Protein 8TK9 (pdb70)

B-factor: mean 24.79, std 9.34, range [13.58, 59.58]

Structure (mmCIF, N/CA/C/O backbone):
data_8TK9
#
_entry.id   8TK9
#
_cell.length_a   74.528
_cell.length_b   74.528
_cell.length_c   107.058
_cell.angle_alpha   90.000
_cell.angle_beta   90.000
_cell.angle_gamma   90.000
#
_symmetry.space_group_name_H-M   'P 41 21 2'
#
loop_
_entity.id
_entity.type
_entity.pdbx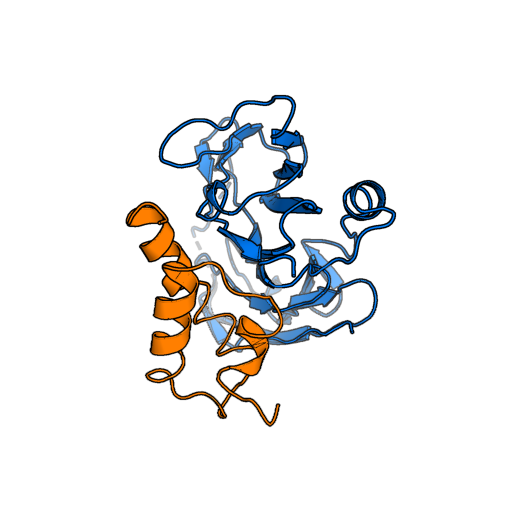_description
1 polymer 'Zwei Ig domain protein zig-4'
2 polymer 'Probable insulin-like peptide beta-type 5'
3 non-polymer GLYCEROL
4 non-polymer 'SULFATE ION'
5 water water
#
loop_
_atom_site.group_PDB
_atom_site.id
_atom_site.type_symbol
_atom_site.label_atom_id
_atom_site.label_alt_id
_atom_site.label_comp_id
_atom_site.label_asym_id
_atom_site.label_entity_id
_atom_site.label_seq_id
_atom_site.pdbx_PDB_ins_code
_atom_site.Cartn_x
_atom_site.Cartn_y
_atom_site.Cartn_z
_atom_site.occupancy
_atom_site.B_iso_or_equiv
_atom_site.auth_seq_id
_atom_site.auth_comp_id
_atom_site.auth_asym_id
_atom_site.auth_atom_id
_atom_site.pdbx_PDB_model_num
ATOM 1 N N . PRO A 1 3 ? 7.56689 10.82246 -5.58968 1.000 47.22031 43 PRO A N 1
ATOM 2 C CA . PRO A 1 3 ? 8.88195 10.71415 -6.25303 1.000 43.31979 43 PRO A CA 1
ATOM 3 C C . PRO A 1 3 ? 9.17450 11.91069 -7.13989 1.000 38.09067 43 PRO A C 1
ATOM 4 O O . PRO A 1 3 ? 8.26603 12.35301 -7.85062 1.000 40.15746 43 PRO A O 1
ATOM 8 N N . ALA A 1 4 ? 10.40530 12.41157 -7.14224 1.000 33.50654 44 ALA A N 1
ATOM 9 C CA . ALA A 1 4 ? 10.68983 13.56307 -7.98588 1.000 29.88920 44 ALA A CA 1
ATOM 10 C C . ALA A 1 4 ? 10.62141 13.19405 -9.47577 1.000 27.46525 44 ALA A C 1
ATOM 11 O O . ALA A 1 4 ? 10.95802 12.07207 -9.88758 1.000 30.43958 44 ALA A O 1
ATOM 13 N N . LYS A 1 5 ? 10.16570 14.15367 -10.28258 1.000 23.83756 45 LYS A N 1
ATOM 14 C CA . LYS A 1 5 ? 10.00501 14.02069 -11.72501 1.000 22.51888 45 LYS A CA 1
ATOM 15 C C . LYS A 1 5 ? 10.20831 15.36697 -12.41196 1.000 19.12918 45 LYS A C 1
ATOM 16 O O . LYS A 1 5 ? 9.88629 16.41747 -11.84928 1.000 19.34292 45 LYS A O 1
ATOM 18 N N . ILE A 1 6 ? 10.65706 15.33290 -13.66724 1.000 18.18915 46 ILE A N 1
ATOM 19 C CA . ILE A 1 6 ? 10.81903 16.58060 -14.40980 1.000 18.17602 46 ILE A CA 1
ATOM 20 C C . ILE A 1 6 ? 10.64629 16.26245 -15.89367 1.000 19.07396 46 ILE A C 1
ATOM 21 O O . ILE A 1 6 ? 11.06784 15.18597 -16.35916 1.000 21.86685 46 ILE A O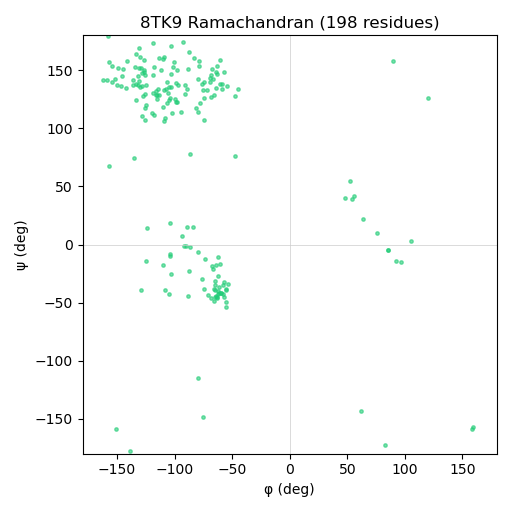 1
ATOM 26 N N . LYS A 1 7 ? 10.00712 17.17882 -16.63471 1.000 17.70935 47 LYS A N 1
ATOM 27 C CA . LYS A 1 7 ? 9.66021 16.92217 -18.03858 1.000 19.22242 47 LYS A CA 1
ATOM 28 C C . LYS A 1 7 ? 9.53550 18.24196 -18.80817 1.000 17.56267 47 LYS A C 1
ATOM 29 O O . LYS A 1 7 ? 8.99812 19.21516 -18.28649 1.000 18.91698 47 LYS A O 1
ATOM 35 N N . ILE A 1 8 ? 10.02741 18.28876 -20.05232 1.000 17.79469 48 ILE A N 1
ATOM 36 C CA . ILE A 1 8 ? 9.78631 19.45691 -20.89748 1.000 17.24171 48 ILE A CA 1
ATOM 37 C C . ILE A 1 8 ? 8.32721 19.45199 -21.33013 1.000 18.71723 48 ILE A C 1
ATOM 38 O O . ILE A 1 8 ? 7.81813 18.44014 -21.81668 1.000 21.97033 48 ILE A O 1
ATOM 43 N N . VAL A 1 9 ? 7.67116 20.60271 -21.21170 1.000 16.89863 49 VAL A N 1
ATOM 44 C CA . VAL A 1 9 ? 6.30537 20.80497 -21.69250 1.000 18.62460 49 VAL A CA 1
ATOM 45 C C . VAL A 1 9 ? 6.29131 21.62223 -22.97758 1.000 20.17354 49 VAL A C 1
ATOM 46 O O . VAL A 1 9 ? 5.49548 21.35660 -23.88621 1.000 23.45292 49 VAL A O 1
ATOM 50 N N . ALA A 1 10 ? 7.09493 22.67953 -23.04542 1.000 18.29792 50 ALA A N 1
ATOM 51 C CA . ALA A 1 10 ? 7.19608 23.49287 -24.25671 1.000 17.54542 50 ALA A CA 1
ATOM 52 C C . ALA A 1 10 ? 8.67112 23.61113 -24.58905 1.000 17.22078 50 ALA A C 1
ATOM 53 O O . ALA A 1 10 ? 9.41849 24.24944 -23.81975 1.000 18.25672 50 ALA A O 1
ATOM 55 N N . PRO A 1 11 ? 9.12704 22.99409 -25.66699 1.000 18.02146 51 PRO A N 1
ATOM 56 C CA . PRO A 1 11 ? 10.55338 22.97172 -25.98497 1.000 17.71996 51 PRO A CA 1
ATOM 57 C C . PRO A 1 11 ? 10.96666 24.18900 -26.80206 1.000 18.16751 51 PRO A C 1
ATOM 58 O O . PRO A 1 11 ? 10.15618 24.87979 -27.42279 1.000 19.65113 51 PRO A O 1
ATOM 62 N N . LEU A 1 12 ? 12.28131 24.39397 -26.87225 1.000 17.81208 52 LEU A N 1
ATOM 63 C CA . LEU A 1 12 ? 12.83070 25.34081 -27.84699 1.000 17.68680 52 LEU A CA 1
ATOM 64 C C . LEU A 1 12 ? 12.86792 24.68711 -29.23352 1.000 17.40110 52 LEU A C 1
ATOM 65 O O . LEU A 1 12 ? 12.95034 23.46274 -29.37286 1.000 19.67408 52 LEU A O 1
ATOM 70 N N . GLU A 1 13 ? 12.81778 25.52714 -30.27979 1.000 18.00258 53 GLU A N 1
ATOM 71 C CA . GLU A 1 13 ? 12.95276 25.07469 -31.65997 1.000 17.91112 53 GLU A CA 1
ATOM 72 C C . GLU A 1 13 ? 13.97216 25.94773 -32.37931 1.000 17.49718 53 GLU A C 1
ATOM 73 O O . GLU A 1 13 ? 14.01039 27.16916 -32.18341 1.000 19.08306 53 GLU A O 1
ATOM 79 N N . SER A 1 14 ? 14.79925 25.32774 -33.21667 1.000 18.99926 54 SER A N 1
ATOM 80 C CA . SER A 1 14 ? 15.83757 26.06320 -33.91598 1.000 18.87564 54 SER A CA 1
ATOM 81 C C . SER A 1 14 ? 15.23694 27.03804 -34.93754 1.000 19.26051 54 SER A C 1
ATOM 82 O O . SER A 1 14 ? 14.15445 26.81184 -35.51338 1.000 22.34764 54 SER A O 1
ATOM 85 N N . ALA A 1 15 ? 15.95853 28.12413 -35.18888 1.000 19.11940 55 ALA A N 1
ATOM 86 C CA . ALA A 1 15 ? 15.39764 29.18017 -36.02585 1.000 19.22150 55 ALA A CA 1
ATOM 87 C C . ALA A 1 15 ? 16.49415 30.06306 -36.61987 1.000 20.36079 55 ALA A C 1
ATOM 88 O O . ALA A 1 15 ? 17.49691 30.39446 -35.96026 1.000 20.90287 55 ALA A O 1
ATOM 90 N N . LEU A 1 16 ? 16.26624 30.44403 -37.88479 1.000 20.10745 56 LEU A N 1
ATOM 91 C CA . LEU A 1 16 ? 17.00068 31.49579 -38.57883 1.000 20.66874 56 LEU A CA 1
ATOM 92 C C . LEU A 1 16 ? 16.19643 32.78149 -38.40743 1.000 20.58746 56 LEU A C 1
ATOM 93 O O . LEU A 1 16 ? 15.04478 32.87008 -38.86869 1.000 21.16572 56 LEU A O 1
ATOM 98 N N . ILE A 1 17 ? 16.76113 33.75353 -37.68819 1.000 21.04303 57 ILE A N 1
ATOM 99 C CA . ILE A 1 17 ? 16.01488 34.94321 -37.27203 1.000 20.80783 57 ILE A CA 1
ATOM 100 C C . ILE A 1 17 ? 16.62119 36.21115 -37.85930 1.000 22.07906 57 ILE A C 1
ATOM 101 O O . ILE A 1 17 ? 17.82626 36.24489 -38.13741 1.000 23.25452 57 ILE A O 1
ATOM 106 N N . PRO A 1 18 ? 15.83269 37.27163 -38.05930 1.000 23.58922 58 PRO A N 1
ATOM 107 C 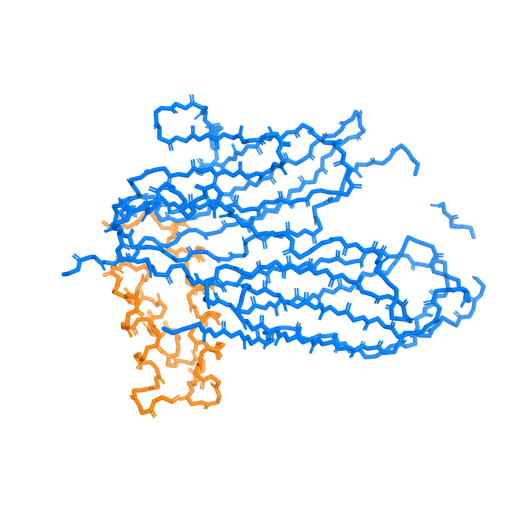CA . PRO A 1 18 ? 16.38175 38.50105 -38.63137 1.000 24.17161 58 PRO A CA 1
ATOM 108 C C . PRO A 1 18 ? 17.18626 39.28549 -37.60576 1.000 24.58778 58 PRO A C 1
ATOM 109 O O . PRO A 1 18 ? 16.77351 39.46518 -36.46364 1.000 26.49898 58 PRO A O 1
ATOM 113 N N . GLY A 1 19 ? 18.32975 39.81385 -38.03512 1.000 25.69203 59 GLY A N 1
ATOM 114 C CA . GLY A 1 19 ? 19.06795 40.69702 -37.15618 1.000 26.37088 59 GLY A CA 1
ATOM 115 C C . GLY A 1 19 ? 18.27946 41.95834 -36.85344 1.000 28.21014 59 GLY A C 1
ATOM 116 O O . GLY A 1 19 ? 17.49453 42.44258 -37.67552 1.000 29.93979 59 GLY A O 1
ATOM 117 N N . GLY A 1 20 ? 18.48706 42.49604 -35.64983 1.000 28.70066 60 GLY A N 1
ATOM 118 C CA . GLY A 1 20 ? 17.94866 43.79431 -35.28468 1.000 30.04004 60 GLY A CA 1
ATOM 119 C C . GLY A 1 20 ? 16.47092 43.84090 -34.97631 1.000 32.97986 60 GLY A C 1
ATOM 120 O O . GLY A 1 20 ? 15.91068 44.95067 -34.87649 1.000 37.45565 60 GLY A O 1
ATOM 121 N N . GLU A 1 21 ? 15.80758 42.69531 -34.85973 1.000 30.98861 61 GLU A N 1
ATOM 122 C CA . GLU A 1 21 ? 14.40140 42.63592 -34.47349 1.000 31.62410 61 GLU A CA 1
ATOM 123 C C . GLU A 1 21 ? 14.32673 41.85832 -33.17192 1.000 28.35537 61 GLU A C 1
ATOM 124 O O . GLU A 1 21 ? 14.90051 40.77036 -33.06878 1.000 26.56103 61 GLU A O 1
ATOM 130 N N . THR A 1 22 ? 13.62838 42.40499 -32.17975 1.000 28.62791 62 THR A N 1
ATOM 131 C CA . THR A 1 22 ? 13.55007 41.73177 -30.88244 1.000 28.33659 62 THR A CA 1
ATOM 132 C C . THR A 1 22 ? 13.04280 40.30082 -31.04890 1.000 25.58374 62 THR A C 1
ATOM 133 O O . THR A 1 22 ? 12.11171 40.02724 -31.81524 1.000 28.54418 62 THR A O 1
ATOM 137 N N . TYR A 1 23 ? 13.68911 39.37719 -30.33887 1.000 25.01142 63 TYR A N 1
ATOM 138 C CA . TYR A 1 23 ? 13.36692 37.96007 -30.41490 1.000 21.89371 63 TYR A CA 1
ATOM 139 C C . TYR A 1 23 ? 13.18985 37.42078 -29.00865 1.000 22.31529 63 TYR A C 1
ATOM 140 O O . TYR A 1 23 ? 13.84755 37.87629 -28.08369 1.000 26.80190 63 TYR A O 1
ATOM 149 N N A GLN A 1 24 ? 12.28263 36.44845 -28.84601 0.550 20.56512 64 GLN A N 1
ATOM 150 N N B GLN A 1 24 ? 12.29665 36.45858 -28.85217 0.450 21.19954 64 GLN A N 1
ATOM 151 C CA A GLN A 1 24 ? 12.01058 35.86015 -27.53334 0.550 21.38429 64 GLN A CA 1
ATOM 152 C CA B GLN A 1 24 ? 12.19473 35.82523 -27.55480 0.450 22.04322 64 GLN A CA 1
ATOM 153 C C A GLN A 1 24 ? 11.91959 34.34370 -27.65072 0.550 20.92732 64 GLN A C 1
ATOM 154 C C B GLN A 1 24 ? 12.04603 34.32844 -27.71574 0.450 21.90665 64 GLN A C 1
ATOM 155 O O A GLN A 1 24 ? 11.23811 33.83062 -28.55217 0.550 23.01905 64 GLN A O 1
ATOM 156 O O B GLN A 1 24 ? 11.45678 33.82878 -28.68480 0.450 24.24144 64 GLN A O 1
ATOM 167 N N . LEU A 1 25 ? 12.60106 33.62947 -26.73759 1.000 20.76299 65 LEU A N 1
ATOM 168 C CA . LEU A 1 25 ? 12.47978 32.18910 -26.58358 1.000 20.16336 65 LEU A CA 1
ATOM 169 C C . LEU A 1 25 ? 11.63422 31.91624 -25.34702 1.000 19.84695 65 LEU A C 1
ATOM 170 O O . LEU A 1 25 ? 11.66645 32.68416 -24.37575 1.000 22.43304 65 LEU A O 1
ATOM 175 N N . ARG A 1 26 ? 10.88497 30.82122 -25.36145 1.000 18.17686 66 ARG A N 1
ATOM 176 C CA . ARG A 1 26 ? 10.09042 30.42279 -24.20168 1.000 17.28006 66 ARG A CA 1
ATOM 177 C C . ARG A 1 26 ? 10.25031 28.92811 -23.98434 1.000 18.00468 66 ARG A C 1
ATOM 178 O O . ARG A 1 26 ? 10.19572 28.13907 -24.93857 1.000 19.53911 66 ARG A O 1
ATOM 186 N N . CYS A 1 27 ? 10.41736 28.52512 -22.73495 1.000 16.46556 67 CYS A N 1
ATOM 187 C CA . CYS A 1 27 ? 10.31881 27.10597 -22.42418 1.000 16.56895 67 CYS A CA 1
ATOM 188 C C . CYS A 1 27 ? 9.45536 26.92494 -21.18261 1.000 15.30736 67 CYS A C 1
ATOM 189 O O . CYS A 1 27 ? 9.39171 27.81288 -20.32110 1.000 17.11401 67 CYS A O 1
ATOM 192 N N . ASP A 1 28 ? 8.81894 25.75670 -21.10235 1.000 15.66233 68 ASP A N 1
ATOM 193 C CA . ASP A 1 28 ? 7.97886 25.40886 -19.96821 1.000 15.17919 68 ASP A CA 1
ATOM 194 C C . ASP A 1 28 ? 8.33315 24.00275 -19.53165 1.000 15.19559 68 ASP A C 1
ATOM 195 O O . ASP A 1 28 ? 8.56354 23.14091 -20.37297 1.000 15.86261 68 ASP A O 1
ATOM 200 N N . ILE A 1 29 ? 8.40703 23.80040 -18.22233 1.000 14.60616 69 ILE A N 1
ATOM 201 C CA . ILE A 1 29 ? 8.86969 22.54827 -17.65584 1.000 14.95784 69 ILE A CA 1
ATOM 202 C C . ILE A 1 29 ? 7.92234 22.15186 -16.52880 1.000 14.30159 69 ILE A C 1
ATOM 203 O O . ILE A 1 29 ? 7.57535 22.97701 -15.67332 1.000 15.66103 69 ILE A O 1
ATOM 208 N N A MET A 1 30 ? 7.51744 20.88117 -16.51671 0.399 15.12493 70 MET A N 1
ATOM 209 N N B MET A 1 30 ? 7.50440 20.88473 -16.52004 0.601 14.71593 70 MET A N 1
ATOM 210 C CA A MET A 1 30 ? 6.74027 20.30733 -15.42024 0.399 15.16533 70 MET A CA 1
ATOM 211 C CA B MET A 1 30 ? 6.73562 20.33451 -15.40074 0.601 14.62111 70 MET A CA 1
ATOM 212 C C A MET A 1 30 ? 7.69389 19.64151 -14.42940 0.399 14.67401 70 MET A C 1
ATOM 213 C C B MET A 1 30 ? 7.68366 19.63972 -14.42616 0.601 14.07273 70 MET A C 1
ATOM 214 O O A MET A 1 30 ? 8.63139 18.94462 -14.83685 0.399 15.52518 70 MET A O 1
ATOM 215 O O B MET A 1 30 ? 8.61243 18.93445 -14.84465 0.601 15.70992 70 MET A O 1
ATOM 224 N N . SER A 1 31 ? 7.46726 19.86679 -13.12990 1.000 14.68559 71 SER A N 1
ATOM 225 C CA . SER A 1 31 ? 8.35960 19.24991 -12.15192 1.000 15.82085 71 SER A CA 1
ATOM 226 C C . SER A 1 31 ? 7.68390 19.05875 -10.81050 1.000 16.28935 71 SER A C 1
ATOM 227 O O . SER A 1 31 ? 6.82391 19.85119 -10.39847 1.000 17.55080 71 SER A O 1
ATOM 230 N N A THR A 1 32 ? 8.12589 18.01644 -10.11042 0.696 16.16669 72 THR A N 1
ATOM 231 N N B THR A 1 32 ? 8.13029 17.99817 -10.11641 0.304 16.35642 72 THR A N 1
ATOM 232 C CA A THR A 1 32 ? 7.84958 17.88737 -8.69018 0.696 17.43359 72 THR A CA 1
ATOM 233 C CA B THR A 1 32 ? 7.89123 17.72667 -8.69838 0.304 17.01995 72 THR A CA 1
ATOM 234 C C A THR A 1 32 ? 9.16653 17.42229 -8.06097 0.696 17.63044 72 THR A C 1
ATOM 235 C C B THR A 1 32 ? 9.24500 17.40495 -8.07405 0.304 16.92633 72 THR A C 1
ATOM 236 O O A THR A 1 32 ? 9.79095 16.47756 -8.57404 0.696 19.62028 72 THR A O 1
ATOM 237 O O B THR A 1 32 ? 9.95933 16.52362 -8.58251 0.304 16.76108 72 THR A O 1
ATOM 244 N N . PRO A 1 33 ? 9.66801 18.09766 -7.00928 1.000 16.84903 73 PRO A N 1
ATOM 245 C CA . PRO A 1 33 ? 9.15734 19.34643 -6.43158 1.000 16.35265 73 PRO A CA 1
ATOM 246 C C . PRO A 1 33 ? 9.41151 20.51236 -7.38358 1.000 16.82579 73 PRO A C 1
ATOM 247 O O . PRO A 1 33 ? 9.81409 20.30115 -8.55346 1.000 17.60170 73 PRO A O 1
ATOM 251 N N . ALA A 1 34 ? 9.18179 21.73707 -6.93851 1.000 16.69000 74 ALA A N 1
ATOM 252 C CA . ALA A 1 34 ? 9.22232 22.87441 -7.85184 1.000 17.03652 74 ALA A CA 1
ATOM 253 C C . ALA A 1 34 ? 10.58984 22.98304 -8.52364 1.000 17.62968 74 ALA A C 1
ATOM 254 O O . ALA A 1 34 ? 11.64229 22.83625 -7.87883 1.000 19.98140 74 ALA A O 1
ATOM 256 N N . ALA A 1 35 ? 10.59027 23.27494 -9.82274 1.000 16.86805 75 ALA A N 1
ATOM 257 C CA . ALA A 1 35 ? 11.83825 23.46110 -10.54049 1.000 16.39450 75 ALA A CA 1
ATOM 258 C C . ALA A 1 35 ? 12.14700 24.93197 -10.73278 1.000 15.17672 75 ALA A C 1
ATOM 259 O O . ALA A 1 35 ? 11.25592 25.79459 -10.74626 1.000 16.76741 75 ALA A O 1
ATOM 261 N N . THR A 1 36 ? 13.43207 25.20553 -10.92514 1.000 15.87308 76 THR A N 1
ATOM 262 C CA . THR A 1 36 ? 13.90061 26.48173 -11.41979 1.000 16.89786 76 THR A CA 1
ATOM 263 C C . THR A 1 36 ? 14.44126 26.27828 -12.83844 1.000 15.81234 76 THR A C 1
ATOM 264 O O . THR A 1 36 ? 14.80079 25.16619 -13.21973 1.000 17.90430 76 THR A O 1
ATOM 268 N N . ILE A 1 37 ? 14.52968 27.35574 -13.60385 1.000 17.15767 77 ILE A N 1
ATOM 269 C CA . ILE A 1 37 ? 15.06447 27.31416 -14.96625 1.000 17.00258 77 ILE A CA 1
ATOM 270 C C . ILE A 1 37 ? 16.19812 28.31502 -15.09629 1.000 18.12073 77 ILE A C 1
ATOM 271 O O . ILE A 1 37 ? 16.05856 29.47060 -14.67815 1.000 21.43102 77 ILE A O 1
ATOM 276 N N . HIS A 1 38 ? 17.28352 27.90751 -15.76096 1.000 16.71813 78 HIS A N 1
ATOM 277 C CA . HIS A 1 38 ? 18.31769 28.84433 -16.17051 1.000 16.35042 78 HIS A CA 1
ATOM 278 C C . HIS A 1 38 ? 18.60885 28.62239 -17.63984 1.000 15.96497 78 HIS A C 1
ATOM 279 O O . HIS A 1 38 ? 18.23483 27.59921 -18.20988 1.000 17.38614 78 HIS A O 1
ATOM 286 N N . TRP A 1 39 ? 19.21874 29.60729 -18.24995 1.000 16.92913 79 TRP A N 1
ATOM 287 C CA . TRP A 1 39 ? 19.51198 29.55299 -19.67525 1.000 16.41684 79 TRP A CA 1
ATOM 288 C C . TRP A 1 39 ? 21.01809 29.62769 -19.91575 1.000 16.98623 79 TRP A C 1
ATOM 289 O O . TRP A 1 39 ? 21.75302 30.33516 -19.20267 1.000 18.46089 79 TRP A O 1
ATOM 300 N N . LYS A 1 40 ? 21.47627 28.91509 -20.95710 1.000 17.19995 80 LYS A N 1
ATOM 301 C CA . LYS A 1 40 ? 22.87160 28.95593 -21.37144 1.000 17.62309 80 LYS A CA 1
ATOM 302 C C . LYS A 1 40 ? 22.95007 29.30575 -22.85193 1.000 18.52536 80 LYS A C 1
ATOM 303 O O . LYS A 1 40 ? 22.06154 28.97464 -23.65312 1.000 20.45751 80 LYS A O 1
ATOM 309 N N . PHE A 1 41 ? 24.02333 29.99937 -23.20556 1.000 19.39321 81 PHE A N 1
ATOM 310 C CA . PHE A 1 41 ? 24.32103 30.33858 -24.58953 1.000 19.91630 81 PHE A CA 1
ATOM 311 C C . PHE A 1 41 ? 25.71624 29.81005 -24.88136 1.000 20.29864 81 PHE A C 1
ATOM 312 O O . PHE A 1 41 ? 26.67053 30.19417 -24.20198 1.000 20.94985 81 PHE A O 1
ATOM 320 N N . ASN A 1 42 ? 25.83049 28.91619 -25.86320 1.000 20.47933 82 ASN A N 1
ATOM 321 C CA . ASN A 1 42 ? 27.09266 28.22628 -26.13619 1.000 21.27220 82 ASN A CA 1
ATOM 322 C C . ASN A 1 42 ? 27.70205 27.68034 -24.86052 1.000 22.57446 82 ASN A C 1
ATOM 323 O O . ASN A 1 42 ? 28.91377 27.76187 -24.63470 1.000 24.70156 82 ASN A O 1
ATOM 328 N N . GLY A 1 43 ? 26.82776 27.15741 -24.00169 1.000 21.64795 83 GLY A N 1
ATOM 329 C CA . GLY A 1 43 ? 27.21643 26.45803 -22.79312 1.000 21.26566 83 GLY A CA 1
ATOM 330 C C . GLY A 1 43 ? 27.46214 27.35259 -21.60336 1.000 22.44294 83 GLY A C 1
ATOM 331 O O . GLY A 1 43 ? 27.70788 26.81415 -20.51538 1.000 23.30496 83 GLY A O 1
ATOM 332 N N . LYS A 1 44 ? 27.41034 28.69983 -21.77052 1.000 21.86025 84 LYS A N 1
ATOM 333 C CA . LYS A 1 44 ? 27.68038 29.65607 -20.69266 1.000 21.91287 84 LYS A CA 1
ATOM 334 C C . LYS A 1 44 ? 26.37329 30.17376 -20.08913 1.000 21.21615 84 LYS A C 1
ATOM 335 O O . LYS A 1 44 ? 25.43016 30.49796 -20.81840 1.000 20.83320 84 LYS A O 1
ATOM 341 N N . LEU A 1 45 ? 26.33381 30.30691 -18.75218 1.000 21.23762 85 LEU A N 1
ATOM 342 C CA . LEU A 1 45 ? 25.12273 30.77794 -18.07454 1.000 21.75416 85 LEU A CA 1
ATOM 343 C C . LEU A 1 45 ? 24.82282 32.23443 -18.46426 1.000 20.31946 85 LEU A C 1
ATOM 344 O O . LEU A 1 45 ? 25.70130 33.11208 -18.37262 1.000 24.47191 85 LEU A O 1
ATOM 349 N N . ILE A 1 46 ? 23.58550 32.50680 -18.89786 1.000 19.59632 86 ILE A N 1
ATOM 350 C CA . ILE A 1 46 ? 23.19190 33.86529 -19.26870 1.000 21.13134 86 ILE A CA 1
ATOM 351 C C . ILE A 1 46 ? 21.95753 34.40217 -18.54958 1.000 21.70603 86 ILE A C 1
ATOM 352 O O . ILE A 1 46 ? 21.70079 35.61462 -18.60347 1.000 23.40991 86 ILE A O 1
ATOM 357 N N . GLN A 1 47 ? 21.18447 33.54056 -17.88327 1.000 20.25905 87 GLN A N 1
ATOM 358 C CA . GLN A 1 47 ? 20.04024 34.01120 -17.11221 1.000 19.57690 87 GLN A CA 1
ATOM 359 C C . GLN A 1 47 ? 19.62420 32.92125 -16.12134 1.000 20.02044 87 GLN A C 1
ATOM 360 O O . GLN A 1 47 ? 19.63691 31.73695 -16.45877 1.000 19.20340 87 GLN A O 1
ATOM 366 N N . GLY A 1 48 ? 19.23472 33.32223 -14.90864 1.000 22.77997 88 GLY A N 1
ATOM 367 C CA . GLY A 1 48 ? 18.74167 32.38861 -13.92117 1.000 21.56093 88 GLY A CA 1
ATOM 368 C C . GLY A 1 48 ? 19.83985 31.68213 -13.14168 1.000 23.61911 88 GLY A C 1
ATOM 369 O O . GLY A 1 48 ? 21.02991 31.99672 -13.24438 1.000 25.70767 88 GLY A O 1
ATOM 370 N N . SER A 1 49 ? 19.42269 30.70727 -12.34045 1.000 22.46433 89 SER A N 1
ATOM 371 C CA . SER A 1 49 ? 20.36852 29.97941 -11.48667 1.000 24.78768 89 SER A CA 1
ATOM 372 C C . SER A 1 49 ? 19.75982 28.62783 -11.13095 1.000 21.97922 89 SER A C 1
ATOM 373 O O . SER A 1 49 ? 18.63592 28.31019 -11.53440 1.000 25.54558 89 SER A O 1
ATOM 376 N N . ASN A 1 50 ? 20.49657 27.82994 -10.36518 1.000 21.07913 90 ASN A N 1
ATOM 377 C CA . ASN A 1 50 ? 20.03269 26.55320 -9.82156 1.000 19.65427 90 ASN A CA 1
ATOM 378 C C . ASN A 1 50 ? 19.45782 26.68632 -8.41391 1.000 19.84716 90 ASN A C 1
ATOM 379 O O . ASN A 1 50 ? 19.17186 25.66748 -7.77484 1.000 20.97389 90 ASN A O 1
ATOM 384 N N . GLU A 1 51 ? 19.29560 27.89883 -7.89647 1.000 20.49890 91 GLU A N 1
ATOM 385 C CA . GLU A 1 51 ? 18.80202 28.04693 -6.52758 1.000 22.58117 91 GLU A CA 1
ATOM 386 C C . GLU A 1 51 ? 17.33259 27.63234 -6.42707 1.000 19.73854 91 GLU A C 1
ATOM 387 O O . GLU A 1 51 ? 16.55072 27.85277 -7.35213 1.000 22.43731 91 GLU A O 1
ATOM 390 N N . LEU A 1 52 ? 16.97249 27.00803 -5.30359 1.000 19.25808 92 LEU A N 1
ATOM 391 C CA . LEU A 1 52 ? 15.65016 26.47645 -5.07631 1.000 18.12243 92 LEU A CA 1
ATOM 392 C C . LEU A 1 52 ? 15.00671 27.16251 -3.87630 1.000 17.65173 92 LEU A C 1
ATOM 393 O O . LEU A 1 52 ? 15.65009 27.89960 -3.11216 1.000 19.60164 92 LEU A O 1
ATOM 398 N N . ASN A 1 53 ? 13.73695 26.85776 -3.64379 1.000 18.51017 93 ASN A N 1
ATOM 399 C CA . ASN A 1 53 ? 12.95440 27.53073 -2.58951 1.000 17.56867 93 ASN A CA 1
ATOM 400 C C . ASN A 1 53 ? 13.17208 26.81448 -1.26083 1.000 17.35111 93 ASN A C 1
ATOM 401 O O . ASN A 1 53 ? 12.31395 26.07593 -0.75648 1.000 19.22896 93 ASN A O 1
ATOM 406 N N . VAL A 1 54 ? 14.33611 27.10011 -0.64988 1.000 18.71797 94 VAL A N 1
ATOM 407 C CA . VAL A 1 54 ? 14.68199 26.41570 0.60263 1.000 21.40576 94 VAL A CA 1
ATOM 408 C C . VAL A 1 54 ? 13.76385 26.86311 1.72376 1.000 17.62758 94 VAL A C 1
ATOM 409 O O . VAL A 1 54 ? 13.47733 26.08450 2.64289 1.000 18.67227 94 VAL A O 1
ATOM 413 N N A GLU A 1 55 ? 13.31359 28.11898 1.66891 0.582 18.08331 95 GLU A N 1
ATOM 414 N N B GLU A 1 55 ? 13.33030 28.13487 1.71122 0.418 18.23169 95 GLU A N 1
ATOM 415 C CA A GLU A 1 55 ? 12.48858 28.67375 2.73519 0.582 19.37517 95 GLU A CA 1
ATOM 416 C CA B GLU A 1 55 ? 12.46832 28.63348 2.78605 0.418 19.06192 95 GLU A CA 1
ATOM 417 C C A GLU A 1 55 ? 11.15439 27.93409 2.84335 0.582 19.08955 95 GLU A C 1
ATOM 418 C C B GLU A 1 55 ? 11.17447 27.83823 2.85732 0.418 18.35661 95 GLU A C 1
ATOM 419 O O A GLU A 1 55 ? 10.67051 27.64983 3.94860 0.582 19.84765 95 GLU A O 1
ATOM 420 O O B GLU A 1 55 ? 10.72947 27.44313 3.94406 0.418 17.80861 95 GLU A O 1
ATOM 431 N N . GLU A 1 56 ? 10.55624 27.57474 1.70990 1.000 17.86840 96 GLU A N 1
ATOM 432 C CA . GLU A 1 56 ? 9.27730 26.88457 1.75427 1.000 17.96798 96 GLU A CA 1
ATOM 433 C C . GLU A 1 56 ? 9.44403 25.47234 2.28793 1.000 18.20965 96 GLU A C 1
ATOM 434 O O . GLU A 1 56 ? 8.57457 24.97128 3.01257 1.000 19.58046 96 GLU A O 1
ATOM 440 N N . LYS A 1 57 ? 10.58090 24.83617 1.98616 1.000 19.10625 97 LYS A N 1
ATOM 441 C CA . LYS A 1 57 ? 10.80989 23.50047 2.51181 1.000 19.74380 97 LYS A CA 1
ATOM 442 C C . LYS A 1 57 ? 10.86421 23.52258 4.02259 1.000 18.52668 97 LYS A C 1
ATOM 443 O O . LYS A 1 57 ? 10.30942 22.63378 4.67410 1.000 21.11420 97 LYS A O 1
ATOM 449 N N . LEU A 1 58 ? 11.49874 24.55065 4.60309 1.000 17.31391 98 LEU A N 1
ATOM 450 C CA . LE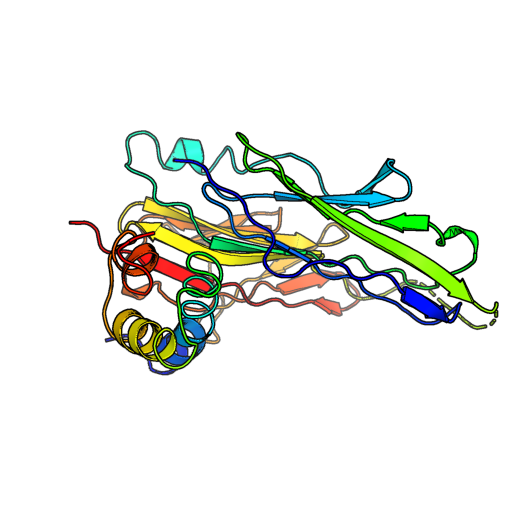U A 1 58 ? 11.46278 24.71280 6.06237 1.000 18.00274 98 LEU A CA 1
ATOM 451 C C . LEU A 1 58 ? 10.03396 24.92297 6.58300 1.000 17.69835 98 LEU A C 1
ATOM 452 O O . LEU A 1 58 ? 9.64373 24.35350 7.61279 1.000 18.67483 98 LEU A O 1
ATOM 457 N N . LEU A 1 59 ? 9.23158 25.74012 5.87801 1.000 17.26721 99 LEU A N 1
ATOM 458 C CA . LEU A 1 59 ? 7.86651 26.00365 6.29433 1.000 16.76454 99 LEU A CA 1
ATOM 459 C C . LEU A 1 59 ? 6.97585 24.77815 6.21362 1.000 16.40676 99 LEU A C 1
ATOM 460 O O . LEU A 1 59 ? 5.94550 24.73544 6.89818 1.000 18.46115 99 LEU A O 1
ATOM 465 N N . ASN A 1 60 ? 7.35553 23.78747 5.41639 1.000 16.48861 100 ASN A N 1
ATOM 466 C CA . ASN A 1 60 ? 6.59995 22.55086 5.26793 1.000 17.84378 100 ASN A CA 1
ATOM 467 C C . ASN A 1 60 ? 7.24433 21.39376 6.00772 1.000 18.42436 100 ASN A C 1
ATOM 468 O O . ASN A 1 60 ? 6.84896 20.23668 5.75075 1.000 19.54082 100 ASN A O 1
ATOM 473 N N . PHE A 1 61 ? 8.14693 21.69639 6.97075 1.000 18.82780 101 PHE A N 1
ATOM 474 C CA . PHE A 1 61 ? 8.72250 20.69094 7.88208 1.000 18.86821 101 PHE A CA 1
ATOM 475 C C . PHE A 1 61 ? 7.61567 19.82205 8.45023 1.000 18.60469 101 PHE A C 1
ATOM 476 O O . PHE A 1 61 ? 6.60724 20.32697 8.96405 1.000 20.18288 101 PHE A O 1
ATOM 484 N N . GLY A 1 62 ? 7.78241 18.51881 8.31979 1.000 22.89672 102 GLY A N 1
ATOM 485 C CA . GLY A 1 62 ? 6.83612 17.57758 8.89382 1.000 24.32760 102 GLY A CA 1
ATOM 486 C C . GLY A 1 62 ? 5.61864 17.24928 8.05177 1.000 24.21962 102 GLY A C 1
ATOM 487 O O . GLY A 1 62 ? 4.83339 16.38393 8.44883 1.000 28.65403 102 GLY A O 1
ATOM 488 N N . LYS A 1 63 ? 5.43070 17.89385 6.90665 1.000 20.64843 103 LYS A N 1
ATOM 489 C CA . LYS A 1 63 ? 4.21996 17.71423 6.10648 1.000 20.20022 103 LYS A CA 1
ATOM 490 C C . LYS A 1 63 ? 4.47711 16.78270 4.93648 1.000 21.59891 103 LYS A C 1
ATOM 491 O O . LYS A 1 63 ? 5.59383 16.70972 4.42505 1.000 22.93754 103 LYS A O 1
ATOM 497 N N . ALA A 1 64 ? 3.42517 16.09830 4.48389 1.000 21.93204 104 ALA A N 1
ATOM 498 C CA . ALA A 1 64 ? 3.44898 15.43455 3.17702 1.000 21.77764 104 ALA A CA 1
ATOM 499 C C . ALA A 1 64 ? 3.23301 16.49361 2.11527 1.000 22.46613 104 ALA A C 1
ATOM 500 O O . ALA A 1 64 ? 2.22022 17.18072 2.11936 1.000 25.25866 104 ALA A O 1
ATOM 502 N N . ILE A 1 65 ? 4.17714 16.62062 1.21307 1.000 21.25063 105 ILE A N 1
ATOM 503 C CA . ILE A 1 65 ? 4.22915 17.73358 0.25836 1.000 20.10496 105 ILE A CA 1
ATOM 504 C C . ILE A 1 65 ? 3.85224 17.20022 -1.12179 1.000 19.52007 105 ILE A C 1
ATOM 505 O O . ILE A 1 65 ? 4.38575 16.16802 -1.57412 1.000 23.43900 105 ILE A O 1
ATOM 510 N N . VAL A 1 66 ? 2.96682 17.92596 -1.81161 1.000 17.51484 106 VAL A N 1
ATOM 511 C CA . VAL A 1 66 ? 2.61926 17.57237 -3.19876 1.000 17.83684 106 VAL A CA 1
ATOM 512 C C . VAL A 1 66 ? 3.55203 18.24128 -4.19885 1.000 17.21050 106 VAL A C 1
ATOM 513 O O . VAL A 1 66 ? 3.99831 17.60008 -5.15841 1.000 20.32448 106 VAL A O 1
ATOM 517 N N . ASP A 1 67 ? 3.83339 19.52871 -3.99283 1.000 16.90353 107 ASP A N 1
ATOM 518 C CA . ASP A 1 67 ? 4.65174 20.42076 -4.81058 1.000 16.34919 107 ASP A CA 1
ATOM 519 C C . ASP A 1 67 ? 4.84742 19.96055 -6.25138 1.000 15.73733 107 ASP A C 1
ATOM 520 O O . ASP A 1 67 ? 5.91990 19.44926 -6.61149 1.000 18.69856 107 ASP A O 1
ATOM 525 N N A THR A 1 68 ? 3.82741 20.11911 -7.08741 0.519 16.55963 108 THR A N 1
ATOM 526 N N B THR A 1 68 ? 3.84285 20.18886 -7.09495 0.481 15.84838 108 THR A N 1
ATOM 527 C CA A THR A 1 68 ? 3.98945 19.80197 -8.50200 0.519 16.93327 108 THR A CA 1
ATOM 528 C CA B THR A 1 68 ? 3.89935 19.77307 -8.49394 0.481 15.62310 108 THR A CA 1
ATOM 529 C C A THR A 1 68 ? 3.39167 20.92926 -9.32764 0.519 16.25279 108 THR A C 1
ATOM 530 C C B THR A 1 68 ? 3.37009 20.92145 -9.33745 0.481 14.87092 108 THR A C 1
ATOM 531 O O A THR A 1 68 ? 2.53037 21.67248 -8.85178 0.519 19.07014 108 THR A O 1
ATOM 532 O O B THR A 1 68 ? 2.52599 21.68203 -8.87542 0.481 15.53588 108 THR A O 1
ATOM 539 N N . GLY A 1 69 ? 3.83347 21.04877 -10.57274 1.000 16.17742 109 GLY A N 1
ATOM 540 C CA . GLY A 1 69 ? 3.28451 22.07740 -11.42568 1.000 15.67978 109 GLY A CA 1
ATOM 541 C C . GLY A 1 69 ? 4.22282 22.37943 -12.56617 1.000 15.73185 109 GLY A C 1
ATOM 542 O O . GLY A 1 69 ? 5.20571 21.67020 -12.80476 1.000 17.79256 109 GLY A O 1
ATOM 543 N N . ILE A 1 70 ? 3.86766 23.42943 -13.29950 1.000 14.70836 110 ILE A N 1
ATOM 544 C CA . ILE A 1 70 ? 4.61797 23.85310 -14.48503 1.000 14.54351 110 ILE A CA 1
ATOM 545 C C . ILE A 1 70 ? 5.20042 25.23963 -14.23092 1.000 14.45653 110 ILE A C 1
ATOM 546 O O . ILE A 1 70 ? 4.48832 26.15299 -13.78970 1.000 15.03470 110 ILE A O 1
ATOM 551 N N . VAL A 1 71 ? 6.48614 25.39418 -14.54046 1.000 14.75849 111 VAL A N 1
ATOM 552 C CA . VAL A 1 71 ? 7.15867 26.68897 -14.52158 1.000 14.13017 111 VAL A CA 1
ATOM 553 C C . VAL A 1 71 ? 7.51308 27.07701 -15.94526 1.000 14.46877 111 VAL A C 1
ATOM 554 O O . VAL A 1 71 ? 7.71490 26.22202 -16.82108 1.000 15.88205 111 VAL A O 1
ATOM 558 N N . ALA A 1 72 ? 7.54544 28.37565 -16.17306 1.000 14.65890 112 ALA A N 1
ATOM 559 C CA . ALA A 1 72 ? 7.82784 28.91601 -17.48844 1.000 15.01227 112 ALA A CA 1
ATOM 560 C C . ALA A 1 72 ? 8.92505 29.96110 -17.41770 1.000 14.73181 112 ALA A C 1
ATOM 561 O O . ALA A 1 72 ? 9.09226 30.65093 -16.39536 1.000 15.92004 112 ALA A O 1
ATOM 563 N N . SER A 1 73 ? 9.66892 30.11274 -18.52302 1.000 15.38787 113 SER A N 1
ATOM 564 C CA . SER A 1 73 ? 10.70802 31.12218 -18.55644 1.000 15.87064 113 SER A CA 1
ATOM 565 C C . SER A 1 73 ? 10.85598 31.65243 -19.96829 1.000 16.87590 113 SER A C 1
ATOM 566 O O . SER A 1 73 ? 10.63266 30.92822 -20.93868 1.000 17.26670 113 SER A O 1
ATOM 569 N N A ILE A 1 74 ? 11.24401 32.90973 -20.07155 0.568 17.62716 114 ILE A N 1
ATOM 570 N N B ILE A 1 74 ? 11.27063 32.91058 -20.05070 0.432 18.37654 114 ILE A N 1
ATOM 571 C CA A ILE A 1 74 ? 11.43972 33.53496 -21.37318 0.568 18.05196 114 ILE A CA 1
ATOM 572 C CA B ILE A 1 74 ? 11.48692 33.60725 -21.31199 0.432 19.98016 114 ILE A CA 1
ATOM 573 C C A ILE A 1 74 ? 12.79538 34.24026 -21.40484 0.568 18.77399 114 ILE A C 1
ATOM 574 C C B ILE A 1 74 ? 12.90994 34.12372 -21.34856 0.432 19.98408 114 ILE A C 1
ATOM 575 O O A ILE A 1 74 ? 13.24767 34.80898 -20.40095 0.568 19.02563 114 ILE A O 1
ATOM 576 O O B ILE A 1 74 ? 13.47377 34.54228 -20.33098 0.432 19.51652 114 ILE A O 1
ATOM 585 N N . LEU A 1 75 ? 13.46633 34.15533 -22.54799 1.000 20.47594 115 LEU A N 1
ATOM 586 C CA . LEU A 1 75 ? 14.73813 34.80368 -22.78032 1.000 21.86680 115 LEU A CA 1
ATOM 587 C C . LEU A 1 75 ? 14.51730 35.76966 -23.94158 1.000 22.86658 115 LEU A C 1
ATOM 588 O O . LEU A 1 75 ? 14.07618 35.36592 -25.03086 1.000 22.17656 115 LEU A O 1
ATOM 593 N N . THR A 1 76 ? 14.78309 37.05146 -23.70570 1.000 25.33947 116 THR A N 1
ATOM 594 C CA . THR A 1 76 ? 14.61748 38.07359 -24.73998 1.000 26.13481 116 THR A CA 1
ATOM 595 C C . THR A 1 76 ? 15.97497 38.50879 -25.26427 1.000 27.89500 116 THR A C 1
ATOM 596 O O . THR A 1 76 ? 16.86704 38.84911 -24.48079 1.000 30.59942 116 THR A O 1
ATOM 600 N N . ILE A 1 77 ? 16.12667 38.51836 -26.59071 1.000 25.81798 117 ILE A N 1
ATOM 601 C CA . ILE A 1 77 ? 17.30551 39.08776 -27.22622 1.000 27.02550 117 ILE A CA 1
ATOM 602 C C . ILE A 1 77 ? 16.84830 40.38396 -27.88587 1.000 27.43039 117 ILE A C 1
ATOM 603 O O . ILE A 1 77 ? 16.10674 40.35601 -28.87382 1.000 27.55914 117 ILE A O 1
ATOM 608 N N . GLN A 1 78 ? 17.27184 41.52396 -27.32650 1.000 30.54887 118 GLN A N 1
ATOM 609 C CA . GLN A 1 78 ? 16.68527 42.80564 -27.72275 1.000 34.67092 118 GLN A CA 1
ATOM 610 C C . GLN A 1 78 ? 17.04569 43.19491 -29.14385 1.000 35.09298 118 GLN A C 1
ATOM 611 O O . GLN A 1 78 ? 16.17622 43.62837 -29.91463 1.000 35.12964 118 GLN A O 1
ATOM 617 N N . CYS A 1 79 ? 18.32285 43.06789 -29.50413 1.000 32.06817 119 CYS A N 1
ATOM 618 C CA . CYS A 1 79 ? 18.82680 43.50511 -30.81013 1.000 32.35251 119 CYS A CA 1
ATOM 619 C C . CYS A 1 79 ? 19.74182 42.43113 -31.37521 1.000 30.53751 119 CYS A C 1
ATOM 620 O O . CYS A 1 79 ? 20.96615 42.57701 -31.39658 1.000 31.19525 119 CYS A O 1
ATOM 623 N N . PRO A 1 80 ? 19.17287 41.33401 -31.85588 1.000 26.50398 120 PRO A N 1
ATOM 624 C CA . PRO A 1 80 ? 20.00424 40.20127 -32.28509 1.000 25.43933 120 PRO A CA 1
ATOM 625 C C . PRO A 1 80 ? 20.99141 40.57350 -33.37882 1.000 26.87984 120 PRO A C 1
ATOM 626 O O . PRO A 1 80 ? 20.63901 41.21141 -34.36952 1.000 27.69191 120 PRO A O 1
ATOM 630 N N . SER A 1 81 ? 22.23093 40.13462 -33.19894 1.000 27.17034 121 SER A N 1
ATOM 631 C CA . SER A 1 81 ? 23.28684 40.32624 -34.18854 1.000 27.94027 121 SER A CA 1
ATOM 632 C C . SER A 1 81 ? 24.09978 39.03580 -34.26803 1.000 26.67821 121 SER A C 1
ATOM 633 O O . SER A 1 81 ? 23.79190 38.04561 -33.57866 1.000 27.01129 121 SER A O 1
ATOM 636 N N . ALA A 1 82 ? 25.15497 39.04109 -35.10569 1.000 28.68314 122 ALA A N 1
ATOM 637 C CA . ALA A 1 82 ? 25.89886 37.80222 -35.34332 1.000 29.34367 122 ALA A CA 1
ATOM 638 C C . ALA A 1 82 ? 26.44169 37.20410 -34.05267 1.000 29.03372 122 ALA A C 1
ATOM 639 O O . ALA A 1 82 ? 26.51578 35.97132 -33.91842 1.000 29.82053 122 ALA A O 1
ATOM 641 N N . GLU A 1 83 ? 26.78891 38.05129 -33.08035 1.000 30.52395 123 GLU A N 1
ATOM 642 C CA . GLU A 1 83 ? 27.31307 37.55995 -31.80315 1.000 31.29646 123 GLU A CA 1
ATOM 643 C C . GLU A 1 83 ? 26.29789 36.73739 -31.02116 1.000 29.49219 123 GLU A C 1
ATOM 644 O O . GLU A 1 83 ? 26.68285 36.02273 -30.09342 1.000 30.57107 123 GLU A O 1
ATOM 650 N N . ASN A 1 84 ? 25.01727 36.84718 -31.35041 1.000 26.69345 124 ASN A N 1
ATOM 651 C CA . ASN A 1 84 ? 23.97931 36.07008 -30.68869 1.000 24.79208 124 ASN A CA 1
ATOM 652 C C . ASN A 1 84 ? 23.67140 34.74687 -31.39037 1.000 22.61333 124 ASN A C 1
ATOM 653 O O . ASN A 1 84 ? 22.84085 33.97501 -30.89739 1.000 22.54513 124 ASN A O 1
ATOM 658 N N . SER A 1 85 ? 24.33282 34.43739 -32.50715 1.000 23.35262 125 SER A N 1
ATOM 659 C CA . SER A 1 85 ? 24.10828 33.14836 -33.14700 1.000 23.74657 125 SER A CA 1
ATOM 660 C C . SER A 1 85 ? 24.80318 32.04806 -32.35194 1.000 22.90175 125 SER A C 1
ATOM 661 O O . SER A 1 85 ? 25.98737 32.16930 -32.01447 1.000 25.93817 125 SER A O 1
ATOM 664 N N . GLY A 1 86 ? 24.08877 30.95801 -32.08758 1.000 21.00616 126 GLY A N 1
ATOM 665 C CA . GLY A 1 86 ? 24.69353 29.81980 -31.41391 1.000 22.03543 126 GLY A CA 1
ATOM 666 C C . GLY A 1 86 ? 23.62039 28.95185 -30.77383 1.000 20.29168 126 GLY A C 1
ATOM 667 O O . GLY A 1 86 ? 22.45032 28.99606 -31.15736 1.000 21.13050 126 GLY A O 1
ATOM 668 N N . THR A 1 87 ? 24.04870 28.19823 -29.76838 1.000 20.12066 127 THR A N 1
ATOM 669 C CA . THR A 1 87 ? 23.21513 27.18685 -29.13246 1.000 21.39392 127 THR A CA 1
ATOM 670 C C . THR A 1 87 ? 22.61283 27.75703 -27.85385 1.000 19.94245 127 THR A C 1
ATOM 671 O O . THR A 1 87 ? 23.34949 28.16963 -26.95235 1.000 22.21271 127 THR A O 1
ATOM 675 N N . TYR A 1 88 ? 21.28047 27.75250 -27.77076 1.000 19.46748 128 TYR A N 1
ATOM 676 C CA . TYR A 1 88 ? 20.57583 28.19403 -26.56078 1.000 17.96001 128 TYR A CA 1
ATOM 677 C C . TYR A 1 88 ? 20.00688 26.98618 -25.83886 1.000 17.99222 128 TYR A C 1
ATOM 678 O O . TYR A 1 88 ? 19.40670 26.12251 -26.46878 1.000 19.86562 128 TYR A O 1
ATOM 687 N N A SER A 1 89 ? 20.18953 26.92829 -24.51931 0.451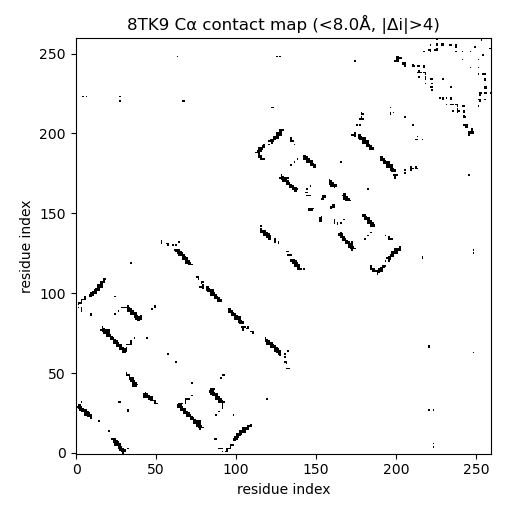 18.02017 129 SER A N 1
ATOM 688 N N B SER A 1 89 ? 20.16541 26.95667 -24.51610 0.549 17.87894 129 SER A N 1
ATOM 689 C CA A SER A 1 89 ? 19.62484 25.84563 -23.71194 0.451 18.91796 129 SER A CA 1
ATOM 690 C CA B SER A 1 89 ? 19.66605 25.86080 -23.68562 0.549 19.23327 129 SER A CA 1
ATOM 691 C C A SER A 1 89 ? 18.77982 26.42579 -22.59752 0.451 18.29281 129 SER A C 1
ATOM 692 C C B SER A 1 89 ? 18.78021 26.44131 -22.59649 0.549 18.50073 129 SER A C 1
ATOM 693 O O A SER A 1 89 ? 19.19960 27.36071 -21.91208 0.451 19.46870 129 SER A O 1
ATOM 694 O O B SER A 1 89 ? 19.15370 27.42251 -21.94929 0.549 20.33393 129 SER A O 1
ATOM 699 N N . CYS A 1 90 ? 17.61445 25.83935 -22.40968 1.000 16.49569 130 CYS A N 1
ATOM 700 C CA . CYS A 1 90 ? 16.77486 26.07723 -21.25559 1.000 16.95794 130 CYS A CA 1
ATOM 701 C C . CYS A 1 90 ? 16.92226 24.84122 -20.37858 1.000 16.07623 130 CYS A C 1
ATOM 702 O O . CYS A 1 90 ? 16.59818 23.71857 -20.81305 1.000 16.78105 130 CYS A O 1
ATOM 705 N N . VAL A 1 91 ? 17.42739 25.03166 -19.16241 1.000 16.30658 131 VAL A N 1
ATOM 706 C CA . VAL A 1 91 ? 17.72778 23.93766 -18.23500 1.000 15.93124 131 VAL A CA 1
ATOM 707 C C . VAL A 1 91 ? 16.79802 24.03192 -17.03488 1.000 15.00632 131 VAL A C 1
ATOM 708 O O . VAL A 1 91 ? 16.71277 25.07861 -16.39184 1.000 16.61785 131 VAL A O 1
ATOM 712 N N . GLY A 1 92 ? 16.13008 22.92754 -16.71321 1.000 15.41607 132 GLY A N 1
ATOM 713 C CA . GLY A 1 92 ? 15.33458 22.83285 -15.50170 1.000 15.50263 132 GLY A CA 1
ATOM 714 C C . GLY A 1 92 ? 16.05103 22.01972 -14.43647 1.000 15.24546 132 GLY A C 1
ATOM 715 O O . GLY A 1 92 ? 16.78008 21.06495 -14.76140 1.000 16.52188 132 GLY A O 1
ATOM 716 N N . TYR A 1 93 ? 15.85269 22.38622 -13.16122 1.000 15.66569 133 TYR A N 1
ATOM 717 C CA . TYR A 1 93 ? 16.48865 21.66074 -12.06007 1.000 15.88797 133 TYR A CA 1
ATOM 718 C C . TYR A 1 93 ? 15.52618 21.70104 -10.88712 1.000 15.47870 133 TYR A C 1
ATOM 719 O O . TYR A 1 93 ? 14.99983 22.76638 -10.56265 1.000 16.22550 133 TYR A O 1
ATOM 728 N N . ASN A 1 94 ? 15.34952 20.55182 -10.20359 1.000 15.96396 134 ASN A N 1
ATOM 729 C CA . ASN A 1 94 ? 14.44303 20.49946 -9.05780 1.000 16.81314 134 ASN A CA 1
ATOM 730 C C . ASN A 1 94 ? 15.11423 20.01664 -7.78613 1.000 16.91552 134 ASN A C 1
ATOM 731 O O . ASN A 1 94 ? 14.40747 19.73173 -6.81543 1.000 18.67246 134 ASN A O 1
ATOM 736 N N . GLY A 1 95 ? 16.45330 19.98982 -7.76324 1.000 17.57217 135 GLY A N 1
ATOM 737 C CA . GLY A 1 95 ? 17.19699 19.51967 -6.60083 1.000 18.92583 135 GLY A CA 1
ATOM 738 C C . GLY A 1 95 ? 17.53320 18.05682 -6.64741 1.000 19.88036 135 GLY A C 1
ATOM 739 O O . GLY A 1 95 ? 18.39921 17.61363 -5.88697 1.000 23.55903 135 GLY A O 1
ATOM 740 N N . HIS A 1 96 ? 16.91359 17.31133 -7.52343 1.000 18.52458 136 HIS A N 1
ATOM 741 C CA . HIS A 1 96 ? 17.10067 15.88033 -7.64409 1.000 19.27698 136 HIS A CA 1
ATOM 742 C C . HIS A 1 96 ? 17.39406 15.46684 -9.06717 1.000 18.34314 136 HIS A C 1
ATOM 743 O O . HIS A 1 96 ? 18.23174 14.57891 -9.29052 1.000 20.19086 136 HIS A O 1
ATOM 750 N N . GLN A 1 97 ? 16.72730 16.08216 -10.03502 1.000 18.94566 137 GLN A N 1
ATOM 751 C CA . GLN A 1 97 ? 16.88906 15.75235 -11.43444 1.000 18.58559 137 GLN A CA 1
ATOM 752 C C . GLN A 1 97 ? 17.03675 17.02698 -12.22907 1.000 16.40216 137 GLN A C 1
ATOM 753 O O . GLN A 1 97 ? 16.70305 18.12672 -11.76518 1.000 17.00263 137 GLN A O 1
ATOM 759 N N . THR A 1 98 ? 17.52305 16.85653 -13.45768 1.000 16.38075 138 THR A N 1
ATOM 760 C CA . THR A 1 98 ? 17.62598 17.96333 -14.38969 1.000 15.82328 138 THR A CA 1
ATOM 761 C C . THR A 1 98 ? 17.07814 17.52900 -15.74057 1.000 15.95015 138 THR A C 1
ATOM 762 O O . THR A 1 98 ? 16.92216 16.32846 -16.01818 1.000 17.53327 138 THR A O 1
ATOM 766 N N A ILE A 1 99 ? 16.77606 18.51722 -16.58639 0.292 15.98840 139 ILE A N 1
ATOM 767 N N B ILE A 1 99 ? 16.79831 18.52630 -16.58758 0.708 15.34588 139 ILE A N 1
ATOM 768 C CA A ILE A 1 99 ? 16.36461 18.27041 -17.96699 0.292 16.31835 139 ILE A CA 1
ATOM 769 C CA B ILE A 1 99 ? 16.39474 18.29096 -17.96546 0.708 16.05205 139 ILE A CA 1
ATOM 770 C C A ILE A 1 99 ? 16.64501 19.54708 -18.74549 0.292 15.73439 139 ILE A C 1
ATOM 771 C C B ILE A 1 99 ? 16.78348 19.53975 -18.73926 0.708 14.66009 139 ILE A C 1
ATOM 772 O O A ILE A 1 99 ? 16.69932 20.64155 -18.17265 0.292 16.14308 139 ILE A O 1
ATOM 773 O O B ILE A 1 99 ? 17.00984 20.61059 -18.15970 0.708 17.12523 139 ILE A O 1
ATOM 782 N N . GLU A 1 100 ? 16.82713 19.41872 -20.05897 1.000 15.25045 140 GLU A N 1
ATOM 783 C CA . GLU A 1 100 ? 17.10685 20.59167 -20.87871 1.000 16.33576 140 GLU A CA 1
ATOM 784 C C . GLU A 1 100 ? 16.44301 20.46244 -22.23168 1.000 16.22356 140 GLU A C 1
ATOM 785 O O . GLU A 1 100 ? 16.15343 19.36559 -22.70059 1.000 19.95442 140 GLU A O 1
ATOM 791 N N . THR A 1 101 ? 16.18809 21.61088 -22.84475 1.000 15.93788 141 THR A N 1
ATOM 792 C CA . THR A 1 101 ? 15.73393 21.71129 -24.21806 1.000 16.24176 141 THR A CA 1
ATOM 793 C C . THR A 1 101 ? 16.62324 22.72281 -24.91617 1.000 16.39347 141 THR A C 1
ATOM 794 O O . THR A 1 101 ? 16.95019 23.76749 -24.34782 1.000 17.78692 141 THR A O 1
ATOM 798 N N . VAL A 1 102 ? 17.07114 22.39056 -26.13122 1.000 17.97077 142 VAL A N 1
ATOM 799 C CA . VAL A 1 102 ? 18.14332 23.13186 -26.77994 1.000 18.86334 142 VAL A CA 1
ATOM 800 C C . VAL A 1 102 ? 17.69603 23.52734 -28.17575 1.000 19.57681 142 VAL A C 1
ATOM 801 O O . VAL A 1 102 ? 16.97650 22.78708 -28.85019 1.000 22.76589 142 VAL A O 1
ATOM 805 N N . ALA A 1 103 ? 18.16883 24.67666 -28.63138 1.000 19.93667 143 ALA A N 1
ATOM 806 C CA . ALA A 1 103 ? 17.89513 25.09829 -30.00784 1.000 21.21381 143 ALA A CA 1
ATOM 807 C C . ALA A 1 103 ? 19.09361 25.85247 -30.56767 1.000 19.23298 143 ALA A C 1
ATOM 808 O O . ALA A 1 103 ? 19.84392 26.48052 -29.82489 1.000 20.32590 143 ALA A O 1
ATOM 810 N N . GLU A 1 104 ? 19.25857 25.77576 -31.88252 1.000 18.61579 144 GLU A N 1
ATOM 811 C CA . GLU A 1 104 ? 20.26064 26.55874 -32.59168 1.000 19.65788 144 GLU A CA 1
ATOM 812 C C . GLU A 1 104 ? 19.58435 27.78927 -33.17152 1.000 19.48182 144 GLU A C 1
ATOM 813 O O . GLU A 1 104 ? 18.60981 27.66413 -33.90835 1.000 20.82645 144 GLU A O 1
ATOM 819 N N . VAL A 1 105 ? 20.07218 28.96663 -32.81969 1.000 20.54538 145 VAL A N 1
ATOM 820 C CA . VAL A 1 105 ? 19.52552 30.21517 -33.31768 1.000 20.45909 145 VAL A CA 1
ATOM 821 C C . VAL A 1 105 ? 20.59911 30.87460 -34.16132 1.000 20.77899 145 VAL A C 1
ATOM 822 O O . VAL A 1 105 ? 21.73337 31.05346 -33.70415 1.000 23.46292 145 VAL A O 1
ATOM 826 N N . GLU A 1 106 ? 20.23951 31.25686 -35.38859 1.000 20.24208 146 GLU A N 1
ATOM 827 C CA . GLU A 1 106 ? 21.20077 31.88011 -36.29645 1.000 21.68582 146 GLU A CA 1
ATOM 828 C C . GLU A 1 106 ? 20.61983 33.20106 -36.75394 1.000 20.49582 146 GLU A C 1
ATOM 829 O O . GLU A 1 106 ? 19.46560 33.23795 -37.18852 1.000 22.11568 146 GLU A O 1
ATOM 835 N N . ILE A 1 107 ? 21.40023 34.27539 -36.63960 1.000 22.16146 147 ILE A N 1
ATOM 836 C CA . ILE A 1 107 ? 20.95343 35.59033 -37.08138 1.000 22.97519 147 ILE A CA 1
ATOM 837 C C . ILE A 1 107 ? 21.31600 35.77941 -38.55028 1.000 24.83212 147 ILE A C 1
ATOM 838 O O . ILE A 1 107 ? 22.46072 35.52464 -38.94375 1.000 27.66865 147 ILE A O 1
ATOM 843 N N . GLU A 1 108 ? 20.36147 36.27422 -39.34821 1.000 27.82073 148 GLU A N 1
ATOM 844 C CA . GLU A 1 108 ? 20.55799 36.62461 -40.75459 1.000 31.73872 148 GLU A CA 1
ATOM 845 C C . GLU A 1 108 ? 20.34276 38.12497 -40.89561 1.000 33.31235 148 GLU A C 1
ATOM 846 O O . GLU A 1 108 ? 19.31831 38.64565 -40.44776 1.000 33.21350 148 GLU A O 1
ATOM 852 N N . GLY A 1 109 ? 21.28521 38.81915 -41.51537 1.000 37.48929 149 GLY A N 1
ATOM 853 C CA . GLY A 1 109 ? 21.10105 40.23734 -41.75627 1.000 41.12453 149 GLY A CA 1
ATOM 854 C C . GLY A 1 109 ? 21.62296 41.09740 -40.61467 1.000 45.18385 149 GLY A C 1
ATOM 855 O O . GLY A 1 109 ? 21.76635 40.65883 -39.47475 1.000 45.35896 149 GLY A O 1
ATOM 856 N N . GLU A 1 110 ? 21.91705 42.35543 -40.94452 1.000 49.18531 150 GLU A N 1
ATOM 857 C CA . GLU A 1 110 ? 22.55108 43.27970 -40.00208 1.000 51.06201 150 GLU A CA 1
ATOM 858 C C . GLU A 1 110 ? 21.54191 43.86855 -39.02710 1.000 52.42047 150 GLU A C 1
ATOM 859 O O . GLU A 1 110 ? 20.43297 44.22462 -39.42459 1.000 55.07979 150 GLU A O 1
ATOM 862 N N . GLY A 1 113 ? 18.63507 50.00818 -37.31690 1.000 57.64064 153 GLY A N 1
ATOM 863 C CA . GLY A 1 113 ? 18.27368 50.94857 -36.26956 1.000 57.77447 153 GLY A CA 1
ATOM 864 C C . GLY A 1 113 ? 17.57939 50.29696 -35.08781 1.000 58.23987 153 GLY A C 1
ATOM 865 O O . GLY A 1 113 ? 16.36048 50.41404 -34.92053 1.000 59.39351 153 GLY A O 1
ATOM 866 N N . CYS A 1 114 ? 18.36394 49.61630 -34.25437 1.000 56.96570 154 CYS A N 1
ATOM 867 C CA . CYS A 1 114 ? 17.85254 48.84648 -33.12849 1.000 55.27736 154 CYS A CA 1
ATOM 868 C C . CYS A 1 114 ? 18.35182 49.45672 -31.81986 1.000 55.33387 154 CYS A C 1
ATOM 869 O O . CYS A 1 114 ? 19.56309 49.63153 -31.63007 1.000 54.50632 154 CYS A O 1
ATOM 872 N N . ARG A 1 115 ? 17.41925 49.77808 -30.92172 1.000 55.58241 155 ARG A N 1
ATOM 873 C CA . ARG A 1 115 ? 17.76376 50.32977 -29.60354 1.000 55.02132 155 ARG A CA 1
ATOM 874 C C . ARG A 1 115 ? 18.31308 49.27071 -28.64566 1.000 54.91171 155 ARG A C 1
ATOM 875 O O . ARG A 1 115 ? 17.59241 48.74273 -27.79012 1.000 55.88145 155 ARG A O 1
ATOM 877 N N . HIS A 1 118 ? 16.83178 50.66701 -22.96819 1.000 53.03655 158 HIS A N 1
ATOM 878 C CA . HIS A 1 118 ? 17.14082 51.89660 -22.24518 1.000 53.59662 158 HIS A CA 1
ATOM 879 C C . HIS A 1 118 ? 15.86271 52.59895 -21.79709 1.000 52.87917 158 HIS A C 1
ATOM 880 O O . HIS A 1 118 ? 14.98409 52.88025 -22.62185 1.000 55.48221 158 HIS A O 1
ATOM 882 N N . LYS A 1 119 ? 15.76594 52.89518 -20.50206 1.000 48.61016 159 LYS A N 1
ATOM 883 C CA . LYS A 1 119 ? 14.56701 53.51310 -19.93379 1.000 45.04506 159 LYS A CA 1
ATOM 884 C C . LYS A 1 119 ? 13.31218 52.68726 -20.22740 1.000 40.88379 159 LYS A C 1
ATOM 885 O O . LYS A 1 119 ? 12.25392 53.21844 -20.55247 1.000 41.19718 159 LYS A O 1
ATOM 887 N N . SER A 1 120 ? 13.41301 51.37126 -20.12119 1.000 36.88443 160 SER A N 1
ATOM 888 C CA . SER A 1 120 ? 12.25816 50.55182 -20.44625 1.000 35.73775 160 SER A CA 1
ATOM 889 C C . SER A 1 120 ? 11.71586 49.83417 -19.21548 1.000 30.80545 160 SER A C 1
ATOM 890 O O . SER A 1 120 ? 12.38160 49.70810 -18.18538 1.000 30.70942 160 SER A O 1
ATOM 893 N N . ALA A 1 121 ? 10.46934 49.41711 -19.34108 1.000 29.21220 161 ALA A N 1
ATOM 894 C CA . ALA A 1 121 ? 9.80855 48.65571 -18.30574 1.000 27.84493 161 ALA A CA 1
ATOM 895 C C . ALA A 1 121 ? 10.57025 47.34938 -18.05107 1.000 25.76040 161 ALA A C 1
ATOM 896 O O . ALA A 1 121 ? 11.30239 46.84601 -18.92542 1.000 26.94724 161 ALA A O 1
ATOM 898 N N . PRO A 1 122 ? 10.37972 46.75135 -16.88468 1.000 23.06732 162 PRO A N 1
ATOM 899 C CA . PRO A 1 122 ? 11.02073 45.45833 -16.64489 1.000 22.02836 162 PRO A CA 1
ATOM 900 C C . PRO A 1 122 ? 10.36911 44.34815 -17.45831 1.000 20.48692 162 PRO A C 1
ATOM 901 O O . PRO A 1 122 ? 9.35231 44.53443 -18.12724 1.000 22.27665 162 PRO A O 1
ATOM 905 N N A GLU A 1 123 ? 10.96845 43.17242 -17.39637 0.606 20.06857 163 GLU A N 1
ATOM 906 N N B GLU A 1 123 ? 10.93322 43.14660 -17.30740 0.394 20.31284 163 GLU A N 1
ATOM 907 C CA A GLU A 1 123 ? 10.29484 41.97398 -17.87505 0.606 20.47227 163 GLU A CA 1
ATOM 908 C CA B GLU A 1 123 ? 10.44624 41.91583 -17.92403 0.394 20.41763 163 GLU A CA 1
ATOM 909 C C A GLU A 1 123 ? 10.35345 40.91836 -16.79069 0.606 18.55606 163 GLU A C 1
ATOM 910 C C B GLU A 1 123 ? 10.42960 40.82184 -16.86489 0.394 19.82761 163 GLU A C 1
ATOM 911 O O A GLU A 1 123 ? 11.28442 40.88768 -15.98520 0.606 18.05113 163 GLU A O 1
ATOM 912 O O B GLU A 1 123 ? 11.42178 40.64443 -16.15454 0.394 20.83193 163 GLU A O 1
ATOM 923 N N . ILE A 1 124 ? 9.32219 40.08407 -16.76007 1.000 18.26781 164 ILE A N 1
ATOM 924 C CA . ILE A 1 124 ? 9.23571 38.93875 -15.86257 1.000 17.01225 164 ILE A CA 1
ATOM 925 C C . ILE A 1 124 ? 9.70589 37.73063 -16.65232 1.000 18.84999 164 ILE A C 1
ATOM 926 O O . ILE A 1 124 ? 9.08461 37.33095 -17.65187 1.000 22.83933 164 ILE A O 1
ATOM 931 N N . VAL A 1 125 ? 10.83518 37.16313 -16.23708 1.000 16.99512 165 VAL A N 1
ATOM 932 C CA . VAL A 1 125 ? 11.52743 36.18515 -17.07643 1.000 18.71563 165 VAL A CA 1
ATOM 933 C C . VAL A 1 125 ? 11.32033 34.75364 -16.59706 1.000 16.71821 165 VAL A C 1
ATOM 934 O O . VAL A 1 125 ? 11.72173 33.81143 -17.30545 1.000 17.50592 165 VAL A O 1
ATOM 938 N N . PHE A 1 126 ? 10.74919 34.56027 -15.41107 1.000 15.87611 166 PHE A N 1
ATOM 939 C CA . PHE A 1 126 ? 10.52532 33.23052 -14.86957 1.000 16.48158 166 PHE A CA 1
ATOM 940 C C . PHE A 1 126 ? 9.28243 33.32145 -13.98674 1.000 15.05818 166 PHE A C 1
ATOM 941 O O . PHE A 1 126 ? 9.14362 34.27347 -13.21771 1.000 16.85195 166 PHE A O 1
ATOM 949 N N . TRP A 1 127 ? 8.38715 32.33508 -14.07703 1.000 14.86317 167 TRP A N 1
ATOM 950 C CA . TRP A 1 127 ? 7.20329 32.36829 -13.22450 1.000 14.54695 167 TRP A CA 1
ATOM 951 C C . TRP A 1 127 ? 6.61353 30.97511 -13.04647 1.000 14.54141 167 TRP A C 1
ATOM 952 O O . TRP A 1 127 ? 6.81690 30.07588 -13.87377 1.000 15.32061 167 TRP A O 1
ATOM 963 N N . THR A 1 128 ? 5.85913 30.83177 -11.94020 1.000 14.56747 168 THR A N 1
ATOM 964 C CA . THR A 1 128 ? 5.03278 29.64051 -11.70465 1.000 15.09955 168 THR A CA 1
ATOM 965 C C . THR A 1 128 ? 3.81962 29.72309 -12.61565 1.000 15.07888 168 THR A C 1
ATOM 966 O O . THR A 1 128 ? 2.91750 30.51878 -12.36606 1.000 17.02250 168 THR A O 1
ATOM 970 N N . ASP A 1 129 ? 3.77421 28.90580 -13.66536 1.000 14.58316 169 ASP A N 1
ATOM 971 C CA . ASP A 1 129 ? 2.54324 28.83838 -14.43663 1.000 14.74829 169 ASP A CA 1
ATOM 972 C C . ASP A 1 129 ? 1.46098 28.12950 -13.62508 1.000 13.83313 169 ASP A C 1
ATOM 973 O O . ASP A 1 129 ? 0.30874 28.56565 -13.58690 1.000 16.02872 169 ASP A O 1
ATOM 978 N N . SER A 1 130 ? 1.80025 27.04137 -12.95507 1.000 13.67761 170 SER A N 1
ATOM 979 C CA . SER A 1 130 ? 0.89079 26.40593 -12.01343 1.000 13.83165 170 SER A CA 1
ATOM 980 C C . SER A 1 130 ? 1.65115 25.80618 -10.85225 1.000 14.18174 170 SER A C 1
ATOM 981 O O . SER A 1 130 ? 2.77123 25.28394 -11.02340 1.000 14.64337 170 SER A O 1
ATOM 984 N N . ARG A 1 131 ? 1.03430 25.86676 -9.66959 1.000 14.00696 171 ARG A N 1
ATOM 985 C CA . ARG A 1 131 ? 1.56206 25.17972 -8.48779 1.000 13.57920 171 ARG A CA 1
ATOM 986 C C . ARG A 1 131 ? 0.40356 24.46048 -7.83466 1.000 14.31665 171 ARG A C 1
ATOM 987 O O . ARG A 1 131 ? -0.62648 25.07586 -7.51596 1.000 15.68610 171 ARG A O 1
ATOM 995 N N . PHE A 1 132 ? 0.56220 23.15010 -7.64838 1.000 14.10559 172 PHE A N 1
ATOM 996 C CA . PHE A 1 132 ? -0.35082 22.29841 -6.90749 1.000 15.11916 172 PHE A CA 1
ATOM 997 C C . PHE A 1 132 ? 0.30678 21.98518 -5.56738 1.000 14.12161 172 PHE A C 1
ATOM 998 O O . PHE A 1 132 ? 1.50566 21.67429 -5.50496 1.000 15.75732 172 PHE A O 1
ATOM 1006 N N . GLU A 1 133 ? -0.47920 22.07514 -4.51068 1.000 15.48351 173 GLU A N 1
ATOM 1007 C CA . GLU A 1 133 ? 0.03498 21.73592 -3.18179 1.000 15.58990 173 GLU A CA 1
ATOM 1008 C C . GLU A 1 133 ? -1.15520 21.30642 -2.33506 1.000 15.96006 173 GLU A C 1
ATOM 1009 O O . GLU A 1 133 ? -2.28690 21.71709 -2.59304 1.000 16.48483 173 GLU A O 1
ATOM 1015 N N . MET A 1 134 ? -0.89868 20.47324 -1.32189 1.000 16.18229 174 MET A N 1
ATOM 1016 C CA . MET A 1 134 ? -1.98051 19.94269 -0.51766 1.000 16.47447 174 MET A CA 1
ATOM 1017 C C . MET A 1 134 ? -2.53374 20.99748 0.42192 1.000 16.95415 174 MET A C 1
ATOM 1018 O O . MET A 1 134 ? -1.78813 21.78238 1.01411 1.000 17.67381 174 MET A O 1
ATOM 1023 N N . THR A 1 135 ? -3.85953 20.99757 0.55988 1.000 17.12310 175 THR A N 1
ATOM 1024 C CA . THR A 1 135 ? -4.55180 21.79509 1.56108 1.000 17.67050 175 THR A CA 1
ATOM 1025 C C . THR A 1 135 ? -3.84789 21.67564 2.89028 1.000 17.15784 175 THR A C 1
ATOM 1026 O O . THR A 1 135 ? -3.51654 20.57198 3.32546 1.000 19.18507 175 THR A O 1
ATOM 1030 N N . GLY A 1 136 ? -3.64065 22.82429 3.53538 1.000 18.15991 176 GLY A N 1
ATOM 1031 C CA . GLY A 1 136 ? -3.00926 22.88690 4.85018 1.000 18.92806 176 GLY A CA 1
ATOM 1032 C C . GLY A 1 136 ? -1.52720 23.17894 4.82016 1.000 18.48320 176 GLY A C 1
ATOM 1033 O O . GLY A 1 136 ? -0.95595 23.53765 5.86547 1.000 20.33311 176 GLY A O 1
ATOM 1034 N N . ASN A 1 137 ? -0.89065 23.04521 3.65669 1.000 17.62845 177 ASN A N 1
ATOM 1035 C CA . ASN A 1 137 ? 0.52744 23.32146 3.51934 1.000 16.79477 177 ASN A CA 1
ATOM 1036 C C . ASN A 1 137 ? 0.76488 24.77186 3.09168 1.000 16.85781 177 ASN A C 1
ATOM 1037 O O . ASN A 1 137 ? -0.16725 25.52817 2.76697 1.000 17.57285 177 ASN A O 1
ATOM 1042 N N . VAL A 1 138 ? 2.04245 25.15256 3.04668 1.000 16.42165 178 VAL A N 1
ATOM 1043 C CA . VAL A 1 138 ? 2.45228 26.42970 2.47022 1.000 16.37684 178 VAL A CA 1
ATOM 1044 C C . VAL A 1 138 ? 2.75090 26.23085 0.98768 1.000 15.74088 178 VAL A C 1
ATOM 1045 O O . VAL A 1 138 ? 3.40292 25.24916 0.58507 1.000 17.00902 178 VAL A O 1
ATOM 1049 N N . ALA A 1 139 ? 2.29925 27.17021 0.15618 1.000 15.90859 179 ALA A N 1
ATOM 1050 C CA . ALA A 1 139 ? 2.69559 27.18506 -1.25033 1.000 16.10105 179 ALA A CA 1
ATOM 1051 C C . ALA A 1 139 ? 3.26550 28.55357 -1.60002 1.000 15.33300 179 ALA A C 1
ATOM 1052 O O . ALA A 1 139 ? 2.98460 29.54612 -0.94214 1.000 17.65719 179 ALA A O 1
ATOM 1054 N N . THR A 1 140 ? 4.05561 28.60160 -2.66751 1.000 15.51934 180 THR A N 1
ATOM 1055 C CA . THR A 1 140 ? 4.70072 29.82082 -3.12737 1.000 15.37828 180 THR A CA 1
ATOM 1056 C C . THR A 1 140 ? 4.37458 29.95405 -4.59885 1.000 14.90674 180 THR A C 1
ATOM 1057 O O . THR A 1 140 ? 4.47030 28.98064 -5.36017 1.000 16.53661 180 THR A O 1
ATOM 1061 N N . LEU A 1 141 ? 4.02519 31.15971 -4.99580 1.000 15.45539 181 LEU A N 1
ATOM 1062 C CA . LEU A 1 141 ? 3.90354 31.51814 -6.40537 1.000 14.69284 181 LEU A CA 1
ATOM 1063 C C . LEU A 1 141 ? 5.09601 32.39923 -6.73817 1.000 14.69980 181 LEU A C 1
ATOM 1064 O O . LEU A 1 141 ? 5.32245 33.41512 -6.08484 1.000 16.19376 181 LEU A O 1
ATOM 1069 N N . VAL A 1 142 ? 5.90206 31.97056 -7.72350 1.000 14.87262 182 VAL A N 1
ATOM 1070 C CA . VAL A 1 142 ? 7.18246 32.61282 -7.98754 1.000 14.89698 182 VAL A CA 1
ATOM 1071 C C . VAL A 1 142 ? 7.04532 33.50434 -9.20791 1.000 15.01510 182 VAL A C 1
ATOM 1072 O O . VAL A 1 142 ? 6.50116 33.08406 -10.23415 1.000 16.10613 182 VAL A O 1
ATOM 1076 N N . CYS A 1 143 ? 7.59691 34.70346 -9.10982 1.000 15.76879 183 CYS A N 1
ATOM 1077 C CA . CYS A 1 143 ? 7.88693 35.51307 -10.29268 1.000 15.74005 183 CYS A CA 1
ATOM 1078 C C . CYS A 1 143 ? 9.26890 36.10484 -10.12313 1.000 15.74837 183 CYS A C 1
ATOM 1079 O O . CYS A 1 143 ? 9.63816 36.49547 -9.01181 1.000 17.36523 183 CYS A O 1
ATOM 1082 N N . ARG A 1 144 ? 10.04111 36.17779 -11.22637 1.000 16.49222 184 ARG A N 1
ATOM 1083 C CA . ARG A 1 144 ? 11.37094 36.79426 -11.20010 1.000 16.12658 184 ARG A CA 1
ATOM 1084 C C . ARG A 1 144 ? 11.52111 37.75307 -12.35515 1.000 17.23681 184 ARG A C 1
ATOM 1085 O O . ARG A 1 144 ? 11.07227 37.44791 -13.46654 1.000 18.52405 184 ARG A O 1
ATOM 1093 N N . ALA A 1 145 ? 12.09682 38.91071 -12.07366 1.000 17.94001 185 ALA A N 1
ATOM 1094 C CA . ALA A 1 145 ? 12.25512 39.94369 -13.07750 1.000 19.47328 185 ALA A CA 1
ATOM 1095 C C . ALA A 1 145 ? 13.69329 39.99336 -13.57006 1.000 22.73604 185 ALA A C 1
ATOM 1096 O O . ALA A 1 145 ? 14.59153 39.37322 -13.00000 1.000 25.50832 185 ALA A O 1
ATOM 1098 N N . ASN A 1 146 ? 13.91211 40.78414 -14.63169 1.000 22.92482 186 ASN A N 1
ATOM 1099 C CA . ASN A 1 146 ? 15.22635 40.92349 -15.24070 1.000 25.84027 186 ASN A CA 1
ATOM 1100 C C . ASN A 1 146 ? 16.05676 42.04308 -14.61165 1.000 26.70060 186 ASN A C 1
ATOM 1101 O O . ASN A 1 146 ? 17.08591 42.43125 -15.18924 1.000 30.20595 186 ASN A O 1
ATOM 1106 N N . GLN A 1 147 ? 15.65097 42.52963 -13.43869 1.000 25.14582 187 GLN A N 1
ATOM 1107 C CA . GLN A 1 147 ? 16.30399 43.60320 -12.69552 1.000 27.26740 187 GLN A CA 1
ATOM 1108 C C . GLN A 1 147 ? 15.61829 43.67795 -11.33158 1.000 27.83476 187 GLN A C 1
ATOM 1109 O O . GLN A 1 147 ? 14.60146 43.03069 -11.10838 1.000 27.11560 187 GLN A O 1
ATOM 1115 N N A GLN A 1 148 ? 16.20259 44.44399 -10.40800 0.562 29.36463 188 GLN A N 1
ATOM 1116 N N B GLN A 1 148 ? 16.17762 44.47839 -10.42203 0.438 29.18776 188 GLN A N 1
ATOM 1117 C CA A GLN A 1 148 ? 15.50114 44.73247 -9.16058 0.562 31.40773 188 GLN A CA 1
ATOM 1118 C CA B GLN A 1 148 ? 15.50573 44.73006 -9.14867 0.438 30.93481 188 GLN A CA 1
ATOM 1119 C C A GLN A 1 148 ? 14.24687 45.52609 -9.48881 0.562 29.03975 188 GLN A C 1
ATOM 1120 C C B GLN A 1 148 ? 14.27405 45.59062 -9.39141 0.438 29.18035 188 GLN A C 1
ATOM 1121 O O A GLN A 1 148 ? 14.27342 46.42063 -10.33922 0.562 28.17320 188 GLN A O 1
ATOM 1122 O O B GLN A 1 148 ? 14.35540 46.62695 -10.05352 0.438 29.61723 188 GLN A O 1
ATOM 1133 N N . VAL A 1 149 ? 13.12589 45.16262 -8.86175 1.000 26.11128 189 VAL A N 1
ATOM 1134 C CA . VAL A 1 149 ? 11.84914 45.80192 -9.14140 1.000 22.71608 189 VAL A CA 1
ATOM 1135 C C . VAL A 1 149 ? 11.05268 45.97077 -7.85609 1.000 21.40618 189 VAL A C 1
ATOM 1136 O O . VAL A 1 149 ? 11.31303 45.34060 -6.83328 1.000 23.70278 189 VAL A O 1
ATOM 1140 N N . ASP A 1 150 ? 10.02100 46.78039 -7.96194 1.000 20.69535 190 ASP A N 1
ATOM 1141 C CA . ASP A 1 150 ? 8.97237 46.83293 -6.96690 1.000 19.57009 190 ASP A CA 1
ATOM 1142 C C . ASP A 1 150 ? 7.85883 45.85924 -7.34199 1.000 19.40547 190 ASP A C 1
ATOM 1143 O O . ASP A 1 150 ? 7.37166 45.87204 -8.47803 1.000 23.74244 190 ASP A O 1
ATOM 1148 N N . TRP A 1 151 ? 7.44798 45.02325 -6.40596 1.000 19.19240 191 TRP A N 1
ATOM 1149 C CA . TRP A 1 151 ? 6.42910 44.00497 -6.69012 1.000 18.86681 191 TRP A CA 1
ATOM 1150 C C . TRP A 1 151 ? 5.08550 44.34612 -6.05819 1.000 19.27760 191 TRP A C 1
ATOM 1151 O O . TRP A 1 151 ? 5.02438 44.77782 -4.90119 1.000 22.35139 191 TRP A O 1
ATOM 1162 N N . VAL A 1 152 ? 4.02003 44.08409 -6.80561 1.000 19.65467 192 VAL A N 1
ATOM 1163 C CA . VAL A 1 152 ? 2.65322 44.05700 -6.30320 1.000 21.05507 192 VAL A CA 1
ATOM 1164 C C . VAL A 1 152 ? 2.00952 42.77627 -6.82338 1.000 18.96893 192 VAL A C 1
ATOM 1165 O O . VAL A 1 152 ? 2.30386 42.33506 -7.94651 1.000 20.78418 192 VAL A O 1
ATOM 1169 N N . TRP A 1 153 ? 1.14387 42.16871 -6.02009 1.000 17.70688 193 TRP A N 1
ATOM 1170 C CA . TRP A 1 153 ? 0.35533 41.02305 -6.43778 1.000 16.57723 193 TRP A CA 1
ATOM 1171 C C . TRP A 1 153 ? -1.12635 41.32684 -6.36507 1.000 16.96355 193 TRP A C 1
ATOM 1172 O O . TRP A 1 153 ? -1.59708 42.03623 -5.46338 1.000 18.76744 193 TRP A O 1
ATOM 1183 N N A MET A 1 154 ? -1.85961 40.79432 -7.34108 0.700 17.20265 194 MET A N 1
ATOM 1184 N N B MET A 1 154 ? -1.87725 40.77135 -7.31047 0.300 17.33843 194 MET A N 1
ATOM 1185 C CA A MET A 1 154 ? -3.30316 40.93826 -7.40524 0.700 18.55816 194 MET A CA 1
ATOM 1186 C CA B MET A 1 154 ? -3.31343 40.98593 -7.35373 0.300 18.00505 194 MET A CA 1
ATOM 1187 C C A MET A 1 154 ? -3.96144 39.57142 -7.38353 0.700 17.66536 194 MET A C 1
ATOM 1188 C C B MET A 1 154 ? -4.04270 39.66401 -7.52534 0.300 17.63645 194 MET A C 1
ATOM 1189 O O A MET A 1 154 ? -3.41204 38.58935 -7.90279 0.700 19.51408 194 MET A O 1
ATOM 1190 O O B MET A 1 154 ? -3.60799 38.79221 -8.29160 0.300 17.32598 194 MET A O 1
ATOM 1199 N N . SER A 1 155 ? -5.17204 39.54350 -6.82474 1.000 19.11075 195 SER A N 1
ATOM 1200 C CA . SER A 1 155 ? -6.00544 38.36509 -6.89500 1.000 20.79892 195 SER A CA 1
ATOM 1201 C C . SER A 1 155 ? -7.44384 38.84633 -6.92446 1.000 23.60485 195 SER A C 1
ATOM 1202 O O . SER A 1 155 ? -7.81179 39.73881 -6.15457 1.000 24.99936 195 SER A O 1
ATOM 1205 N N . ASN A 1 156 ? -8.24608 38.29355 -7.82489 1.000 27.25714 196 ASN A N 1
ATOM 1206 C CA . ASN A 1 156 ? -9.65738 38.67251 -7.92302 1.000 32.28238 196 ASN A CA 1
ATOM 1207 C C . ASN A 1 156 ? -9.80256 40.18985 -8.08224 1.000 33.58323 196 ASN A C 1
ATOM 1208 O O . ASN A 1 156 ? -10.69203 40.81686 -7.49619 1.000 35.91538 196 ASN A O 1
ATOM 1213 N N . ASP A 1 157 ? -8.90175 40.79069 -8.86860 1.000 33.46233 197 ASP A N 1
ATOM 1214 C CA . ASP A 1 157 ? -8.89735 42.22454 -9.15776 1.000 34.30211 197 ASP A CA 1
ATOM 1215 C C . ASP A 1 157 ? -8.66533 43.09009 -7.92527 1.000 32.51604 197 ASP A C 1
ATOM 1216 O O . ASP A 1 157 ? -9.03622 44.26035 -7.91812 1.000 36.34528 197 ASP A O 1
ATOM 1221 N N . GLU A 1 158 ? -8.06592 42.54549 -6.87542 1.000 29.17043 198 GLU A N 1
ATOM 1222 C CA . GLU A 1 158 ? -7.76564 43.31614 -5.68132 1.000 28.83323 198 GLU A CA 1
ATOM 1223 C C . GLU A 1 158 ? -6.32021 43.09787 -5.27637 1.000 23.01264 198 GLU A C 1
ATOM 1224 O O . GLU A 1 158 ? -5.73397 42.03520 -5.50225 1.000 21.74356 198 GLU A O 1
ATOM 1230 N N . LEU A 1 159 ? -5.75775 44.09598 -4.61936 1.000 23.89835 199 LEU A N 1
ATOM 1231 C CA . LEU A 1 159 ? -4.39181 44.01010 -4.13579 1.000 22.18951 199 LEU A CA 1
ATOM 1232 C C . LEU A 1 159 ? -4.27527 42.90418 -3.08761 1.000 20.41736 199 LEU A C 1
ATOM 1233 O O . LEU A 1 159 ? -5.12143 42.76930 -2.19259 1.000 24.19353 199 LEU A O 1
ATOM 1238 N N . VAL A 1 160 ? -3.23880 42.07869 -3.20471 1.000 19.34362 200 VAL A N 1
ATOM 1239 C CA . VAL A 1 160 ? -2.88328 41.14884 -2.14184 1.000 18.97483 200 VAL A CA 1
ATOM 1240 C C . VAL A 1 160 ? -2.06945 41.92166 -1.10909 1.000 20.66937 200 VAL A C 1
ATOM 1241 O O . VAL A 1 160 ? -1.00015 42.45761 -1.41947 1.000 23.02004 200 VAL A O 1
ATOM 1245 N N . LYS A 1 161 ? -2.58712 42.01270 0.10991 1.000 21.26635 201 LYS A N 1
ATOM 1246 C CA . LYS A 1 161 ? -1.86950 42.70627 1.17564 1.000 21.46551 201 LYS A CA 1
ATOM 1247 C C . LYS A 1 161 ? -1.12099 41.72254 2.06770 1.000 24.71977 201 LYS A C 1
ATOM 1248 O O . LYS A 1 161 ? -1.53954 40.57276 2.25350 1.000 25.45758 201 LYS A O 1
ATOM 1254 N N . ASN A 1 162 ? 0.00154 42.20188 2.62861 1.000 23.53226 202 ASN A N 1
ATOM 1255 C CA . ASN A 1 162 ? 0.77216 41.38440 3.55550 1.000 26.57588 202 ASN A CA 1
ATOM 1256 C C . ASN A 1 162 ? -0.03922 41.19281 4.83280 1.000 28.12763 202 ASN A C 1
ATOM 1257 O O . ASN A 1 162 ? -0.44869 42.17201 5.45691 1.000 30.96736 202 ASN A O 1
ATOM 1262 N N . ASN A 1 163 ? -0.23295 39.94949 5.25560 1.000 26.07299 203 ASN A N 1
ATOM 1263 C CA . ASN A 1 163 ? -0.91335 39.66724 6.53914 1.000 27.22927 203 ASN A CA 1
ATOM 1264 C C . ASN A 1 163 ? -0.37826 38.35258 7.11151 1.000 27.83126 203 ASN A C 1
ATOM 1265 O O . ASN A 1 163 ? 0.71392 37.90729 6.74252 1.000 26.28463 203 ASN A O 1
ATOM 1270 N N . ASP A 1 164 ? -1.15858 37.72141 8.00475 1.000 26.16198 204 ASP A N 1
ATOM 1271 C CA . ASP A 1 164 ? -0.72841 36.47026 8.62266 1.000 27.61229 204 ASP A CA 1
ATOM 1272 C C . ASP A 1 164 ? -0.65281 35.32019 7.64094 1.000 28.26509 204 ASP A C 1
ATOM 1273 O O . ASP A 1 164 ? 0.04269 34.33059 7.91900 1.000 32.72302 204 ASP A O 1
ATOM 1278 N N . LYS A 1 165 ? -1.30229 35.44152 6.48992 1.000 25.14819 205 LYS A N 1
ATOM 1279 C CA . LYS A 1 165 ? -1.38466 34.36058 5.51647 1.000 24.27769 205 LYS A CA 1
ATOM 1280 C C . LYS A 1 165 ? -0.55407 34.61806 4.27426 1.000 21.76707 205 LYS A C 1
ATOM 1281 O O . LYS A 1 165 ? 0.08236 33.68181 3.75342 1.000 21.62040 205 LYS A O 1
ATOM 1287 N N . PHE A 1 166 ? -0.53639 35.86254 3.79310 1.000 22.34684 206 PHE A N 1
ATOM 1288 C CA . PHE A 1 166 ? 0.15913 36.23071 2.56318 1.000 21.67545 206 PHE A CA 1
ATOM 1289 C C . PHE A 1 166 ? 1.39510 37.06235 2.88992 1.000 21.97148 206 PHE A C 1
ATOM 1290 O O . PHE A 1 166 ? 1.32318 38.03353 3.65205 1.000 24.78238 206 PHE A O 1
ATOM 1298 N N . THR A 1 167 ? 2.51518 36.70155 2.27479 1.000 20.81672 207 THR A N 1
ATOM 1299 C CA . THR A 1 167 ? 3.74267 37.48540 2.36355 1.000 22.26383 207 THR A CA 1
ATOM 1300 C C . THR A 1 167 ? 4.23315 37.75071 0.93603 1.000 20.52435 207 THR A C 1
ATOM 1301 O O . THR A 1 167 ? 4.41001 36.80466 0.15314 1.000 21.61989 207 THR A O 1
ATOM 1305 N N . VAL A 1 168 ? 4.48384 39.01989 0.60814 1.000 20.79206 208 VAL A N 1
ATOM 1306 C CA . VAL A 1 168 ? 5.06217 39.40754 -0.68188 1.000 22.49727 208 VAL A CA 1
ATOM 1307 C C . VAL A 1 168 ? 6.52993 39.71011 -0.42853 1.000 22.17389 208 VAL A C 1
ATOM 1308 O O . VAL A 1 168 ? 6.85442 40.67363 0.29166 1.000 26.66814 208 VAL A O 1
ATOM 1312 N N . LEU A 1 169 ? 7.41387 38.89053 -0.98589 1.000 20.41160 209 LEU A N 1
ATOM 1313 C CA . LEU A 1 169 ? 8.84313 39.01808 -0.74505 1.000 20.08875 209 LEU A CA 1
ATOM 1314 C C . LEU A 1 169 ? 9.51870 39.92672 -1.78384 1.000 21.19933 209 LEU A C 1
ATOM 1315 O O . LEU A 1 169 ? 9.02194 40.12711 -2.89799 1.000 22.21275 209 LEU A O 1
ATOM 1320 N N A SER A 1 170 ? 10.66753 40.47874 -1.39122 0.509 22.87908 210 SER A N 1
ATOM 1321 N N B SER A 1 170 ? 10.67536 40.48081 -1.39710 0.491 22.31435 210 SER A N 1
ATOM 1322 C CA A SER A 1 170 ? 11.40054 41.37818 -2.26972 0.509 24.29893 210 SER A CA 1
ATOM 1323 C CA B SER A 1 170 ? 11.43085 41.35556 -2.29381 0.491 23.06104 210 SER A CA 1
ATOM 1324 C C A SER A 1 170 ? 11.93413 40.70749 -3.52903 0.509 22.04697 210 SER A C 1
ATOM 1325 C C B SER A 1 170 ? 11.81038 40.68089 -3.59632 0.491 21.91329 210 SER A C 1
ATOM 1326 O O A SER A 1 170 ? 12.27180 41.41648 -4.48089 0.509 23.40159 210 SER A O 1
ATOM 1327 O O B SER A 1 170 ? 11.95156 41.35089 -4.62902 0.491 23.24602 210 SER A O 1
ATOM 1332 N N . ASN A 1 171 ? 12.01821 39.37020 -3.56713 1.000 20.98494 211 ASN A N 1
ATOM 1333 C CA . ASN A 1 171 ? 12.48766 38.67604 -4.74165 1.000 20.17153 211 ASN A CA 1
ATOM 1334 C C . ASN A 1 171 ? 11.39112 38.41540 -5.76361 1.000 19.65371 211 ASN A C 1
ATOM 1335 O O . ASN A 1 171 ? 11.71454 37.99492 -6.87676 1.000 21.91705 211 ASN A O 1
ATOM 1340 N N . GLY A 1 172 ? 10.12003 38.64402 -5.42628 1.000 18.69189 212 GLY A N 1
ATOM 1341 C CA . GLY A 1 172 ? 9.02654 38.31612 -6.31939 1.000 21.57883 212 GLY A CA 1
ATOM 1342 C C . GLY A 1 172 ? 8.22805 37.07946 -5.92679 1.000 23.48111 212 GLY A C 1
ATOM 1343 O O . GLY A 1 172 ? 7.29949 36.71782 -6.64758 1.000 31.36406 212 GLY A O 1
ATOM 1344 N N . ASP A 1 173 ? 8.51692 36.43232 -4.81134 1.000 17.08384 213 ASP A N 1
ATOM 1345 C CA . ASP A 1 173 ? 7.67516 35.33778 -4.34596 1.000 17.66068 213 ASP A CA 1
ATOM 1346 C C . ASP A 1 173 ? 6.42663 35.88330 -3.63603 1.000 16.30684 213 ASP A C 1
ATOM 1347 O O . ASP A 1 173 ? 6.49462 36.85311 -2.84621 1.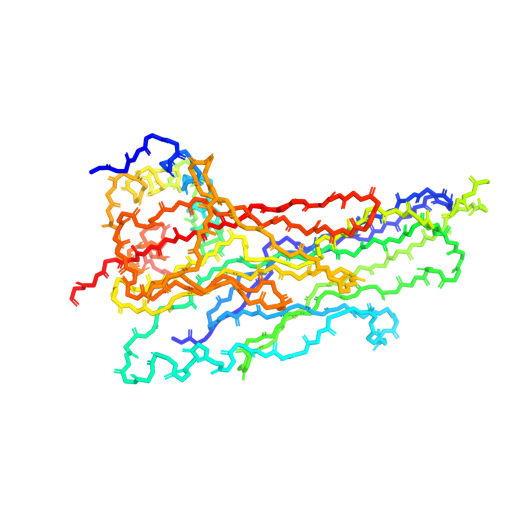000 17.69096 213 ASP A O 1
ATOM 1352 N N . LEU A 1 174 ? 5.29808 35.20718 -3.84871 1.000 15.88437 214 LEU A N 1
ATOM 1353 C CA . LEU A 1 174 ? 4.13169 35.34524 -2.97311 1.000 16.83380 214 LEU A CA 1
ATOM 1354 C C . LEU A 1 174 ? 3.99032 34.03441 -2.20152 1.000 16.97828 214 LEU A C 1
ATOM 1355 O O . LEU A 1 174 ? 3.82676 32.96021 -2.79841 1.000 16.98361 214 LEU A O 1
ATOM 1360 N N . VAL A 1 175 ? 4.08564 34.10181 -0.87829 1.000 17.70948 215 VAL A N 1
ATOM 1361 C CA . VAL A 1 175 ? 4.06183 32.93580 -0.01984 1.000 17.71496 215 VAL A CA 1
ATOM 1362 C C . VAL A 1 175 ? 2.69967 32.87780 0.65882 1.000 18.29305 215 VAL A C 1
ATOM 1363 O O . VAL A 1 175 ? 2.26492 33.86646 1.28469 1.000 20.54158 215 VAL A O 1
ATOM 1367 N N . ILE A 1 176 ? 1.99905 31.74846 0.50718 1.000 17.68549 216 ILE A N 1
ATOM 1368 C CA . ILE A 1 176 ? 0.63561 31.59561 1.00285 1.000 17.59216 216 ILE A CA 1
ATOM 1369 C C . ILE A 1 176 ? 0.61689 30.46811 2.00541 1.000 18.14557 216 ILE A C 1
ATOM 1370 O O . ILE A 1 176 ? 0.85634 29.30201 1.64370 1.000 17.76926 216 ILE A O 1
ATOM 1375 N N . LYS A 1 177 ? 0.35924 30.80301 3.27061 1.000 19.18230 217 LYS A N 1
ATOM 1376 C CA . LYS A 1 177 ? 0.37506 29.79422 4.31511 1.000 22.07507 217 LYS A CA 1
ATOM 1377 C C . LYS A 1 177 ? -0.99866 29.14524 4.45999 1.000 21.16695 217 LYS A C 1
ATOM 1378 O O . LYS A 1 177 ? -2.03080 29.75583 4.17340 1.000 22.66690 217 LYS A O 1
ATOM 1384 N N . ASN A 1 178 ? -1.00831 27.89323 4.89776 1.000 19.73152 218 ASN A N 1
ATOM 1385 C CA . ASN A 1 178 ? -2.23480 27.19628 5.27062 1.000 21.50847 218 ASN A CA 1
ATOM 1386 C C . ASN A 1 178 ? -3.27698 27.27648 4.17026 1.000 19.66138 218 ASN A C 1
ATOM 1387 O O . ASN A 1 178 ? -4.40814 27.69859 4.36572 1.000 21.55651 218 ASN A O 1
ATOM 1392 N N . ILE A 1 179 ? -2.88505 26.85390 2.97494 1.000 18.79581 219 ILE A N 1
ATOM 1393 C CA . ILE A 1 179 ? -3.80028 26.99394 1.84369 1.000 17.76184 219 ILE A CA 1
ATOM 1394 C C . ILE A 1 179 ? -5.07974 26.17724 2.02831 1.000 18.59043 219 ILE A C 1
ATOM 1395 O O . ILE A 1 179 ? -5.09509 25.10703 2.64936 1.000 20.36401 219 ILE A O 1
ATOM 1400 N N . VAL A 1 180 ? -6.17788 26.71724 1.50725 1.000 18.55582 220 VAL A N 1
ATOM 1401 C CA . VAL A 1 180 ? -7.45876 26.02630 1.52380 1.000 18.95043 220 VAL A CA 1
ATOM 1402 C C . VAL A 1 180 ? -8.03871 26.09006 0.11058 1.000 17.98096 220 VAL A C 1
ATOM 1403 O O . VAL A 1 180 ? -7.58653 26.85719 -0.74920 1.000 17.66294 220 VAL A O 1
ATOM 1407 N N . TRP A 1 181 ? -9.10009 25.31693 -0.10730 1.000 17.55384 221 TRP A N 1
ATOM 1408 C CA . TRP A 1 181 ? -9.70053 25.25485 -1.44161 1.000 18.02240 221 TRP A CA 1
ATOM 1409 C C . TRP A 1 181 ? -10.07950 26.63031 -1.96552 1.000 17.74292 221 TRP A C 1
ATOM 1410 O O . TRP A 1 181 ? -9.90221 26.91686 -3.15405 1.000 18.33319 221 TRP A O 1
ATOM 1421 N N . ASP A 1 182 ? -10.60450 27.50840 -1.10889 1.000 17.73407 222 ASP A N 1
ATOM 1422 C CA . ASP A 1 182 ? -10.99046 28.84972 -1.52916 1.000 19.50961 222 ASP A CA 1
ATOM 1423 C C . ASP A 1 182 ? -9.81614 29.66064 -2.07750 1.000 18.12993 222 ASP A C 1
ATOM 1424 O O . ASP A 1 182 ? -10.05338 30.65558 -2.76924 1.000 20.95148 222 ASP A O 1
ATOM 1429 N N . ASP A 1 183 ? -8.56012 29.25520 -1.81969 1.000 17.57461 223 ASP A N 1
ATOM 1430 C CA . ASP A 1 183 ? -7.41061 29.94978 -2.39779 1.000 16.72980 223 ASP A CA 1
ATOM 1431 C C . ASP A 1 183 ? -7.14557 29.55451 -3.85094 1.000 16.43364 223 ASP A C 1
ATOM 1432 O O . ASP A 1 183 ? -6.27911 30.17896 -4.50162 1.000 17.84001 223 ASP A O 1
ATOM 1437 N N . MET A 1 184 ? -7.85505 28.56428 -4.38855 1.000 16.28729 224 MET A N 1
ATOM 1438 C CA . MET A 1 184 ? -7.58578 28.16985 -5.78318 1.000 15.92625 224 MET A CA 1
ATOM 1439 C C . MET A 1 184 ? -7.84081 29.35174 -6.72229 1.000 16.21546 224 MET A C 1
ATOM 1440 O O . MET A 1 184 ? -8.80559 30.12708 -6.57369 1.000 17.10845 224 MET A O 1
ATOM 1445 N N . GLY A 1 185 ? -6.94276 29.52561 -7.69638 1.000 16.06256 225 GLY A N 1
ATOM 1446 C CA . GLY A 1 185 ? -7.16432 30.52539 -8.71049 1.000 15.49428 225 GLY A CA 1
ATOM 1447 C C . GLY A 1 185 ? -5.90153 31.24034 -9.11316 1.000 14.54602 225 GLY A C 1
ATOM 1448 O O . GLY A 1 185 ? -4.77206 30.80704 -8.81809 1.000 15.27883 225 GLY A O 1
ATOM 1449 N N A THR A 1 186 ? -6.10257 32.36323 -9.79786 0.604 16.29200 226 THR A N 1
ATOM 1450 N N B THR A 1 186 ? -6.08553 32.31562 -9.87458 0.396 15.71762 226 THR A N 1
ATOM 1451 C CA A THR A 1 186 ? -5.00231 33.10434 -10.42086 0.604 16.55072 226 THR A CA 1
ATOM 1452 C CA B THR A 1 186 ? -4.93610 33.04329 -10.39937 0.396 15.85769 226 THR A CA 1
ATOM 1453 C C A THR A 1 186 ? -4.50360 34.21767 -9.51371 0.604 17.20980 226 THR A C 1
ATOM 1454 C C B THR A 1 186 ? -4.48166 34.12230 -9.43453 0.396 16.87917 226 THR A C 1
ATOM 1455 O O A THR A 1 186 ? -5.28942 34.94985 -8.90111 0.604 19.05852 226 THR A O 1
ATOM 1456 O O B THR A 1 186 ? -5.26879 34.71135 -8.68641 0.396 17.65960 226 THR A O 1
ATOM 1463 N N . TYR A 1 187 ? -3.18120 34.38029 -9.47615 1.000 17.01579 227 TYR A N 1
ATOM 1464 C CA . TYR A 1 187 ? -2.55063 35.47020 -8.73317 1.000 16.79225 227 TYR A CA 1
ATOM 1465 C C . TYR A 1 187 ? -1.61304 36.13451 -9.73170 1.000 16.68221 227 TYR A C 1
ATOM 1466 O O . TYR A 1 187 ? -0.80366 35.46148 -10.36199 1.000 17.08463 227 TYR A O 1
ATOM 1475 N N . THR A 1 188 ? -1.77909 37.43512 -9.94100 1.000 16.22768 228 THR A N 1
ATOM 1476 C CA . THR A 1 188 ? -1.01146 38.16516 -10.93791 1.000 16.22576 228 THR A CA 1
ATOM 1477 C C . THR A 1 188 ? 0.12277 38.89525 -10.24746 1.000 16.35479 228 THR A C 1
ATOM 1478 O O . THR A 1 188 ? -0.11569 39.67270 -9.31792 1.000 17.24630 228 THR A O 1
ATOM 1482 N N . CYS A 1 189 ? 1.35699 38.66283 -10.70813 1.000 15.87181 229 CYS A N 1
ATOM 1483 C CA . CYS A 1 189 ? 2.50040 39.39855 -10.18724 1.000 15.35708 229 CYS A CA 1
ATOM 1484 C C . CYS A 1 189 ? 2.81612 40.55943 -11.12129 1.000 15.76417 229 CYS A C 1
ATOM 1485 O O . CYS A 1 189 ? 2.78377 40.41764 -12.35147 1.000 16.89763 229 CYS A O 1
ATOM 1488 N N . ILE A 1 190 ? 3.09559 41.71853 -10.51913 1.000 16.27495 230 ILE A N 1
ATOM 1489 C CA . ILE A 1 190 ? 3.33227 42.94737 -11.26610 1.000 16.78145 230 ILE A CA 1
ATOM 1490 C C . ILE A 1 190 ? 4.68285 43.50418 -10.83243 1.000 16.18946 230 ILE A C 1
ATOM 1491 O O . ILE A 1 190 ? 4.87789 43.82702 -9.65057 1.000 18.00090 230 ILE A O 1
ATOM 1496 N N . ALA A 1 191 ? 5.60896 43.58319 -11.79006 1.000 16.12832 231 ALA A N 1
ATOM 1497 C CA . ALA A 1 191 ? 6.95511 44.08337 -11.54256 1.000 16.55731 231 ALA A CA 1
ATOM 1498 C C . ALA A 1 191 ? 7.05690 45.49276 -12.10738 1.000 16.76731 231 ALA A C 1
ATOM 1499 O O . ALA A 1 191 ? 6.71891 45.71011 -13.27273 1.000 18.59451 231 ALA A O 1
ATOM 1501 N N . ARG A 1 192 ? 7.47578 46.45686 -11.27434 1.000 17.63409 232 ARG A N 1
ATOM 1502 C CA . ARG A 1 192 ? 7.56475 47.82960 -11.72554 1.000 17.93368 232 ARG A CA 1
ATOM 1503 C C . ARG A 1 192 ? 8.94861 48.41982 -11.50480 1.000 18.35144 232 ARG A C 1
ATOM 1504 O O . ARG A 1 192 ? 9.63017 48.10741 -10.53051 1.000 19.78663 232 ARG A O 1
ATOM 1512 N N . ASN A 1 193 ? 9.34854 49.29695 -12.42923 1.000 19.64943 233 ASN A N 1
ATOM 1513 C CA . ASN A 1 193 ? 10.47737 50.19203 -12.16800 1.000 20.86532 233 ASN A CA 1
ATOM 1514 C C . ASN A 1 193 ? 9.99320 51.60479 -12.46361 1.000 20.25371 233 ASN A C 1
ATOM 1515 O O . ASN A 1 193 ? 8.79006 51.84389 -12.58163 1.000 20.23597 233 ASN A O 1
ATOM 1520 N N A GLN A 1 194 ? 10.92651 52.54135 -12.57377 0.485 22.66595 234 GLN A N 1
ATOM 1521 N N B GLN A 1 194 ? 10.91557 52.56515 -12.56259 0.515 22.39366 234 GLN A N 1
ATOM 1522 C CA A GLN A 1 194 ? 10.60753 53.94593 -12.77544 0.485 23.04083 234 GLN A CA 1
ATOM 1523 C CA B GLN A 1 194 ? 10.49476 53.95087 -12.75092 0.515 22.30771 234 GLN A CA 1
ATOM 1524 C C A GLN A 1 194 ? 10.01302 54.22693 -14.14911 0.485 22.11292 234 GLN A C 1
ATOM 1525 C C B GLN A 1 194 ? 9.94374 54.21689 -14.14304 0.515 21.85800 234 GLN A C 1
ATOM 1526 O O A GLN A 1 194 ? 9.49907 55.32584 -14.36595 0.485 23.50445 234 GLN A O 1
ATOM 1527 O O B GLN A 1 194 ? 9.41932 55.30671 -14.37857 0.515 23.34813 234 GLN A O 1
ATOM 1538 N N . PHE A 1 195 ? 10.02853 53.25110 -15.05439 1.000 21.07477 235 PHE A N 1
ATOM 1539 C CA . PHE A 1 195 ? 9.61683 53.43741 -16.44034 1.000 22.53961 235 PHE A CA 1
ATOM 1540 C C . PHE A 1 195 ? 8.34122 52.70558 -16.81371 1.000 23.17825 235 PHE A C 1
ATOM 1541 O O . PHE A 1 195 ? 7.77846 52.99240 -17.87070 1.000 26.56437 235 PHE A O 1
ATOM 1549 N N . GLY A 1 196 ? 7.88185 51.75700 -16.01421 1.000 23.44103 236 GLY A N 1
ATOM 1550 C CA . GLY A 1 196 ? 6.67436 51.03210 -16.36249 1.000 23.48542 236 GLY A CA 1
ATOM 1551 C C . GLY A 1 196 ? 6.62638 49.70671 -15.63472 1.000 20.50429 236 GLY A C 1
ATOM 1552 O O . GLY A 1 196 ? 7.28134 49.52011 -14.61321 1.000 19.92214 236 GLY A O 1
ATOM 1553 N N . GLU A 1 197 ? 5.83460 48.79619 -16.19711 1.000 20.12680 237 GLU A N 1
ATOM 1554 C CA . GLU A 1 197 ? 5.49826 47.56148 -15.50822 1.000 19.27395 237 GLU A CA 1
ATOM 1555 C C . GLU A 1 197 ? 5.45209 46.37583 -16.45946 1.000 18.51017 237 GLU A C 1
ATOM 1556 O O . GLU A 1 197 ? 5.28921 46.52150 -17.67609 1.000 22.53619 237 GLU A O 1
ATOM 1562 N N . ALA A 1 198 ? 5.60531 45.19364 -15.86788 1.000 17.28334 238 ALA A N 1
ATOM 1563 C CA . ALA A 1 198 ? 5.37853 43.91290 -16.51804 1.000 17.31013 238 ALA A CA 1
ATOM 1564 C C . ALA A 1 198 ? 4.47865 43.08162 -15.62113 1.000 17.30488 238 ALA A C 1
ATOM 1565 O O . ALA A 1 198 ? 4.52023 43.21478 -14.40282 1.000 17.28473 238 ALA A O 1
ATOM 1567 N N A ARG A 1 199 ? 3.67088 42.23845 -16.23578 0.536 18.43548 239 ARG A N 1
ATOM 1568 N N B ARG A 1 199 ? 3.73175 42.15513 -16.22138 0.464 18.58671 239 ARG A N 1
ATOM 1569 C CA A ARG A 1 199 ? 2.71728 41.42066 -15.50553 0.536 19.72821 239 ARG A CA 1
ATOM 1570 C CA B ARG A 1 199 ? 2.80015 41.30177 -15.48430 0.464 19.41859 239 ARG A CA 1
ATOM 1571 C C A ARG A 1 199 ? 2.84651 39.97243 -15.92690 0.536 19.49170 239 ARG A C 1
ATOM 1572 C C B ARG A 1 199 ? 2.83506 39.87662 -16.00936 0.464 19.61931 239 ARG A C 1
ATOM 1573 O O A ARG A 1 199 ? 3.28205 39.65647 -17.04332 0.536 21.67020 239 ARG A O 1
ATOM 1574 O O B ARG A 1 199 ? 2.86023 39.67074 -17.22562 0.464 21.21221 239 ARG A O 1
ATOM 1589 N N A GLN A 1 200 ? 2.44058 39.08861 -15.01698 0.569 17.27659 240 GLN A N 1
ATOM 1590 N N B GLN A 1 200 ? 2.78185 38.89337 -15.09692 0.431 17.74584 240 GLN A N 1
ATOM 1591 C CA A GLN A 1 200 ? 2.32964 37.68373 -15.37306 0.569 17.82714 240 GLN A CA 1
ATOM 1592 C CA B GLN A 1 200 ? 2.47931 37.50433 -15.45142 0.431 17.01956 240 GLN A CA 1
ATOM 1593 C C A GLN A 1 200 ? 1.32194 37.01593 -14.46460 0.569 16.19012 240 GLN A C 1
ATOM 1594 C C B GLN A 1 200 ? 1.33097 37.01804 -14.59309 0.431 16.61103 240 GLN A C 1
ATOM 1595 O O A GLN A 1 200 ? 1.20277 37.37249 -13.28411 0.569 16.31199 240 GLN A O 1
ATOM 1596 O O B GLN A 1 200 ? 1.02177 37.60001 -13.54683 0.431 16.97912 240 GLN A O 1
ATOM 1607 N N A GLU A 1 201 ? 0.57568 36.05054 -15.02211 0.564 15.42246 241 GLU A N 1
ATOM 1608 N N B GLU A 1 201 ? 0.73471 35.89756 -15.01206 0.436 17.63696 241 GLU A N 1
ATOM 1609 C CA A GLU A 1 201 ? -0.34500 35.26247 -14.21576 0.564 15.23732 241 GLU A CA 1
ATOM 1610 C CA B GLU A 1 201 ? -0.33733 35.25532 -14.26188 0.436 18.26947 241 GLU A CA 1
ATOM 1611 C C A GLU A 1 201 ? 0.31387 33.99558 -13.70899 0.564 15.37714 241 GLU A C 1
ATOM 1612 C C B GLU A 1 201 ? 0.12978 33.89669 -13.75943 0.436 17.47430 241 GLU A C 1
ATOM 1613 O O A GLU A 1 201 ? 1.01275 33.29517 -14.44553 0.564 17.59473 241 GLU A O 1
ATOM 1614 O O B GLU A 1 201 ? 0.53265 33.03741 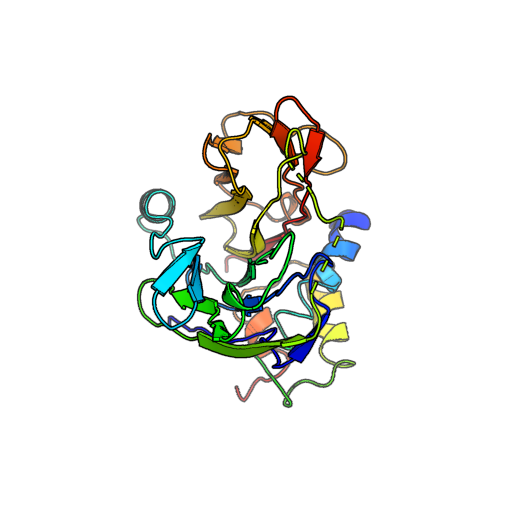-14.55241 0.436 17.84646 241 GLU A O 1
ATOM 1625 N N . THR A 1 202 ? 0.05430 33.69025 -12.45237 1.000 15.73086 242 THR A N 1
ATOM 1626 C CA . THR A 1 202 ? 0.38179 32.40976 -11.84760 1.000 15.51875 242 THR A CA 1
ATOM 1627 C C . THR A 1 202 ? -0.91655 31.76435 -11.37675 1.000 14.63747 242 THR A C 1
ATOM 1628 O O . THR A 1 202 ? -1.96469 32.42990 -11.26489 1.000 16.43673 242 THR A O 1
ATOM 1632 N N . PHE A 1 203 ? -0.86850 30.46600 -11.04735 1.000 14.47796 243 PHE A N 1
ATOM 1633 C CA . PHE A 1 203 ? -2.09050 29.73963 -10.69062 1.000 13.98717 243 PHE A CA 1
ATOM 1634 C C . PHE A 1 203 ? -1.76707 28.76739 -9.55583 1.000 14.37605 243 PHE A C 1
ATOM 1635 O O . PHE A 1 203 ? -0.76482 28.03625 -9.62536 1.000 15.03901 243 PHE A O 1
ATOM 1643 N N . LEU A 1 204 ? -2.64057 28.74643 -8.53438 1.000 14.70644 244 LEU A N 1
ATOM 1644 C CA . LEU A 1 204 ? -2.53374 27.86066 -7.38214 1.000 14.73532 244 LEU A CA 1
ATOM 1645 C C . LEU A 1 204 ? -3.70598 26.88762 -7.36949 1.000 14.48165 244 LEU A C 1
ATOM 1646 O O . LEU A 1 204 ? -4.87215 27.30513 -7.47508 1.000 15.20562 244 LEU A O 1
ATOM 1651 N N . TYR A 1 205 ? -3.42417 25.60959 -7.14525 1.000 14.76356 245 TYR A N 1
ATOM 1652 C CA . TYR A 1 205 ? -4.45752 24.58254 -6.92829 1.000 14.18522 245 TYR A CA 1
ATOM 1653 C C . TYR A 1 205 ? -4.19579 23.85518 -5.61432 1.000 14.83924 245 TYR A C 1
ATOM 1654 O O . TYR A 1 205 ? -3.26015 23.03613 -5.54422 1.000 15.71418 245 TYR A O 1
ATOM 1663 N N . PRO A 1 206 ? -4.99547 24.10513 -4.56212 1.000 15.12053 246 PRO A N 1
ATOM 1664 C CA . PRO A 1 206 ? -4.86993 23.34715 -3.30309 1.000 15.59087 246 PRO A CA 1
ATOM 1665 C C . PRO A 1 206 ? -5.56738 22.00540 -3.47612 1.000 15.76009 246 PRO A C 1
ATOM 1666 O O . PRO A 1 206 ? -6.79239 21.94927 -3.64860 1.000 17.07047 246 PRO A O 1
ATOM 1670 N N . THR A 1 207 ? -4.79179 20.91658 -3.44471 1.000 15.57618 247 THR A N 1
ATOM 1671 C CA . THR A 1 207 ? -5.36910 19.59144 -3.65255 1.000 15.75699 247 THR A CA 1
ATOM 1672 C C . THR A 1 207 ? -5.97567 19.04722 -2.34363 1.000 16.14377 247 THR A C 1
ATOM 1673 O O . THR A 1 207 ? -5.63633 19.47834 -1.23521 1.000 18.13309 247 THR A O 1
ATOM 1677 N N . ALA A 1 208 ? -6.86232 18.06891 -2.50467 1.000 17.38306 248 ALA A N 1
ATOM 1678 C CA . ALA A 1 208 ? -7.57856 17.50554 -1.36130 1.000 18.26423 248 ALA A CA 1
ATOM 1679 C C . ALA A 1 208 ? -6.63020 16.75724 -0.43783 1.000 21.12459 248 ALA A C 1
ATOM 1680 O O . ALA A 1 208 ? -5.73066 16.04997 -0.87434 1.000 24.42775 248 ALA A O 1
ATOM 1682 N N . HIS A 1 209 ? -6.88145 16.87593 0.85340 1.000 24.01043 249 HIS A N 1
ATOM 1683 C CA . HIS A 1 209 ? -6.09590 16.17987 1.86368 1.000 28.63902 249 HIS A CA 1
ATOM 1684 C C . HIS A 1 209 ? -6.99868 15.09359 2.43263 1.000 33.56834 249 HIS A C 1
ATOM 1685 O O . HIS A 1 209 ? -7.92325 15.39832 3.18943 1.000 37.19298 249 HIS A O 1
ATOM 1692 N N . HIS A 1 210 ? -6.74007 13.83618 2.06354 1.000 35.13855 250 HIS A N 1
ATOM 1693 C CA . HIS A 1 210 ? -7.51735 12.69635 2.57354 1.000 36.11235 250 HIS A CA 1
ATOM 1694 C C . HIS A 1 210 ? -6.69770 11.93744 3.60451 1.000 39.37502 250 HIS A C 1
ATOM 1695 O O . HIS A 1 210 ? -5.46859 12.05008 3.61162 1.000 43.13121 250 HIS A O 1
ATOM 1702 N N . VAL B 2 1 ? -18.22360 25.87180 -3.99299 1.000 37.27236 59 VAL B N 1
ATOM 1703 C CA . VAL B 2 1 ? -17.97074 25.91110 -5.44508 1.000 33.13359 59 VAL B CA 1
ATOM 1704 C C . VAL B 2 1 ? -17.11221 27.14430 -5.80624 1.000 27.26458 59 VAL B C 1
ATOM 1705 O O . VAL B 2 1 ? -17.38874 28.23772 -5.32586 1.000 28.53053 59 VAL B O 1
ATOM 1709 N N . PRO B 2 2 ? -16.05040 26.98659 -6.61332 1.000 22.11457 60 PRO B N 1
ATOM 1710 C CA . PRO B 2 2 ? -15.21511 28.15324 -6.92902 1.000 20.49741 60 PRO B CA 1
ATOM 1711 C C . PRO B 2 2 ? -16.02998 29.18161 -7.69172 1.000 20.38003 60 PRO B C 1
ATOM 1712 O O . PRO B 2 2 ? -17.01201 28.85351 -8.36211 1.000 21.69193 60 PRO B O 1
ATOM 1716 N N . ALA B 2 3 ? -15.61889 30.43368 -7.57124 1.000 20.60596 61 ALA B N 1
ATOM 1717 C CA . ALA B 2 3 ? -16.15812 31.45764 -8.44081 1.000 21.68294 61 ALA B CA 1
ATOM 1718 C C . ALA B 2 3 ? -15.91711 31.07579 -9.90397 1.000 19.97133 61 ALA B C 1
ATOM 1719 O O . ALA B 2 3 ? -14.89929 30.45558 -10.24730 1.000 19.67685 61 ALA B O 1
ATOM 1721 N N . PRO B 2 4 ? -16.81719 31.47599 -10.80997 1.000 21.01998 62 PRO B N 1
ATOM 1722 C CA . PRO B 2 4 ? -16.63986 31.07546 -12.21665 1.000 20.87285 62 PRO B CA 1
ATOM 1723 C C . PRO B 2 4 ? -15.28472 31.48433 -12.78735 1.000 18.54179 62 PRO B C 1
ATOM 1724 O O . PRO B 2 4 ? -14.70151 30.73046 -13.57609 1.000 19.40680 62 PRO B O 1
ATOM 1728 N N . GLY B 2 5 ? -14.77106 32.67056 -12.43827 1.000 20.16637 63 GLY B N 1
ATOM 1729 C CA . GLY B 2 5 ? -13.47886 33.08653 -12.98301 1.000 21.27568 63 GLY B CA 1
ATOM 1730 C C . GLY B 2 5 ? -12.31670 32.20101 -12.52710 1.000 19.97867 63 GLY B C 1
ATOM 1731 O O . GLY B 2 5 ? -11.32987 32.01926 -13.25227 1.000 21.51672 63 GLY B O 1
ATOM 1732 N N . GLU B 2 6 ? -12.39963 31.63950 -11.32373 1.000 18.88092 64 GLU B N 1
ATOM 1733 C CA . GLU B 2 6 ? -11.35985 30.72358 -10.89388 1.000 19.39518 64 GLU B CA 1
ATOM 1734 C C . GLU B 2 6 ? -11.51013 29.38242 -11.60255 1.000 17.35053 64 GLU B C 1
ATOM 1735 O O . GLU B 2 6 ? -10.51437 28.79759 -12.02870 1.000 17.79558 64 GLU B O 1
ATOM 1741 N N . THR B 2 7 ? -12.74797 28.91438 -11.81266 1.000 16.65199 65 THR B N 1
ATOM 1742 C CA . THR B 2 7 ? -12.93914 27.71814 -12.62735 1.000 16.70469 65 THR B CA 1
ATOM 1743 C C . THR B 2 7 ? -12.39205 27.92292 -14.03674 1.000 16.73351 65 THR B C 1
ATOM 1744 O O . THR B 2 7 ? -11.76032 27.00439 -14.58820 1.000 16.84740 65 THR B O 1
ATOM 1748 N N . ARG B 2 8 ? -12.63048 29.10926 -14.63426 1.000 18.20655 66 ARG B N 1
ATOM 1749 C CA . ARG B 2 8 ? -12.08611 29.40222 -15.97349 1.000 19.10968 66 ARG B CA 1
ATOM 1750 C C . ARG B 2 8 ? -10.58576 29.22600 -16.02437 1.000 18.07307 66 ARG B C 1
ATOM 1751 O O . ARG B 2 8 ? -10.04475 28.54060 -16.91841 1.000 19.57132 66 ARG B O 1
ATOM 1759 N N . ALA B 2 9 ? -9.88444 29.88931 -15.11754 1.000 18.13012 67 ALA B N 1
ATOM 1760 C CA . ALA B 2 9 ? -8.42954 29.81678 -15.16626 1.000 19.74946 67 ALA B CA 1
ATOM 1761 C C . ALA B 2 9 ? -7.95971 28.40509 -14.89549 1.000 18.29007 67 ALA B C 1
ATOM 1762 O O . ALA B 2 9 ? -7.00994 27.91362 -15.52550 1.000 18.85277 67 ALA B O 1
ATOM 1764 N N . CYS B 2 10 ? -8.62313 27.73884 -13.95979 1.000 16.32937 68 CYS B N 1
ATOM 1765 C CA . CYS B 2 10 ? -8.23213 26.39854 -13.57824 1.000 15.42633 68 CYS B CA 1
ATOM 1766 C C . CYS B 2 10 ? -8.28624 25.44060 -14.76945 1.000 14.83849 68 CYS B C 1
ATOM 1767 O O . CYS B 2 10 ? -7.40772 24.58961 -14.92683 1.000 16.63086 68 CYS B O 1
ATOM 1770 N N . GLY B 2 11 ? -9.33587 25.53418 -15.61381 1.000 16.08394 69 GLY B N 1
ATOM 1771 C CA . GLY B 2 11 ? -9.50028 24.52167 -16.63592 1.000 17.74537 69 GLY B CA 1
ATOM 1772 C C . GLY B 2 11 ? -8.28157 24.43600 -17.52088 1.000 17.53881 69 GLY B C 1
ATOM 1773 O O . GLY B 2 11 ? -7.83709 23.33423 -17.87117 1.000 17.64375 69 GLY B O 1
ATOM 1774 N N . ARG B 2 12 ? -7.75829 25.59001 -17.95035 1.000 17.87591 70 ARG B N 1
ATOM 1775 C CA . ARG B 2 12 ? -6.57725 25.60079 -18.81456 1.000 19.06616 70 ARG B CA 1
ATOM 1776 C C . ARG B 2 12 ? -5.35676 25.02321 -18.09707 1.000 17.30586 70 ARG B C 1
ATOM 1777 O O . ARG B 2 12 ? -4.59506 24.24129 -18.67507 1.000 17.48631 70 ARG B O 1
ATOM 1785 N N A LYS B 2 13 ? -5.16343 25.38204 -16.81998 0.683 16.13866 71 LYS B N 1
ATOM 1786 N N B LYS B 2 13 ? -5.15455 25.39314 -16.82661 0.317 17.37381 71 LYS B N 1
ATOM 1787 C CA A LYS B 2 13 ? -3.94654 24.91830 -16.14899 0.683 16.25271 71 LYS B CA 1
ATOM 1788 C CA B LYS B 2 13 ? -3.94917 24.93527 -16.13595 0.317 17.76513 71 LYS B CA 1
ATOM 1789 C C A LYS B 2 13 ? -4.04806 23.42788 -15.84348 0.683 15.70253 71 LYS B C 1
ATOM 1790 C C B LYS B 2 13 ? -4.03778 23.45450 -15.78668 0.317 16.95843 71 LYS B C 1
ATOM 1791 O O A LYS B 2 13 ? -3.05459 22.69064 -15.91638 0.683 17.20023 71 LYS B O 1
ATOM 1792 O O B LYS B 2 13 ? -3.01915 22.75306 -15.77282 0.317 17.65357 71 LYS B O 1
ATOM 1803 N N . LEU B 2 14 ? -5.23952 22.96011 -15.50997 1.000 15.99772 72 LEU B N 1
ATOM 1804 C CA . LEU B 2 14 ? -5.39308 21.56885 -15.16806 1.000 17.97587 72 LEU B CA 1
ATOM 1805 C C . LEU B 2 14 ? -5.24143 20.68758 -16.39897 1.000 16.67873 72 LEU B C 1
ATOM 1806 O O . LEU B 2 14 ? -4.55272 19.66383 -16.34607 1.000 18.51405 72 LEU B O 1
ATOM 1811 N N . ILE B 2 15 ? -5.84107 21.08186 -17.53011 1.000 16.65468 73 ILE B N 1
ATOM 1812 C CA . ILE B 2 15 ? -5.66828 20.22502 -18.69989 1.000 17.86585 73 ILE B CA 1
ATOM 1813 C C . ILE B 2 15 ? -4.20620 20.21029 -19.12551 1.000 17.93168 73 ILE B C 1
ATOM 1814 O O . ILE B 2 15 ? -3.71201 19.18965 -19.59276 1.000 18.58643 73 ILE B O 1
ATOM 1819 N N . SER B 2 16 ? -3.49035 21.32713 -18.97470 1.000 17.88935 74 SER B N 1
ATOM 1820 C CA . SER B 2 16 ? -2.07171 21.32861 -19.32791 1.000 17.67502 74 SER B CA 1
ATOM 1821 C C . SER B 2 16 ? -1.28308 20.34305 -18.46862 1.000 16.90115 74 SER B C 1
ATOM 1822 O O . SER B 2 16 ? -0.41721 19.61858 -18.96517 1.000 18.87983 74 SER B O 1
ATOM 1825 N N . LEU B 2 17 ? -1.55433 20.30349 -17.16379 1.000 16.44621 75 LEU B N 1
ATOM 1826 C CA . LEU B 2 17 ? -0.84414 19.37404 -16.30286 1.000 16.67512 75 LEU B CA 1
ATOM 1827 C C . LEU B 2 17 ? -1.17537 17.93202 -16.66369 1.000 17.52714 75 LEU B C 1
ATOM 1828 O O . LEU B 2 17 ? -0.27354 17.08109 -16.76423 1.000 18.92356 75 LEU B O 1
ATOM 1833 N N . VAL B 2 18 ? -2.45617 17.64349 -16.87392 1.000 17.70680 76 VAL B N 1
ATOM 1834 C CA . VAL B 2 18 ? -2.87454 16.28316 -17.20341 1.000 19.38637 76 VAL B CA 1
ATOM 1835 C C . VAL B 2 18 ? -2.21558 15.82264 -18.49884 1.000 18.84247 76 VAL B C 1
ATOM 1836 O O . VAL B 2 18 ? -1.69560 14.70485 -18.58948 1.000 20.79075 76 VAL B O 1
ATOM 1840 N N A MET B 2 19 ? -2.23005 16.68034 -19.53056 0.679 19.74827 77 MET B N 1
ATOM 1841 N N B MET B 2 19 ? -2.18665 16.68346 -19.51333 0.321 20.06554 77 MET B N 1
ATOM 1842 C CA A MET B 2 19 ? -1.62030 16.29558 -20.81176 0.679 21.84492 77 MET B CA 1
ATOM 1843 C CA B MET B 2 19 ? -1.61582 16.24869 -20.78691 0.321 21.78609 77 MET B CA 1
ATOM 1844 C C A MET B 2 19 ? -0.11489 16.11632 -20.66702 0.679 22.24462 77 MET B C 1
ATOM 1845 C C B MET B 2 19 ? -0.09725 16.18152 -20.73812 0.321 21.57808 77 MET B C 1
ATOM 1846 O O A MET B 2 19 ? 0.47158 15.22646 -21.29301 0.679 26.04543 77 MET B O 1
ATOM 1847 O O B MET B 2 19 ? 0.51000 15.43580 -21.51558 0.321 22.66416 77 MET B O 1
ATOM 1856 N N . ALA B 2 20 ? 0.53651 16.94844 -19.84620 1.000 20.80889 78 ALA B N 1
ATOM 1857 C CA . ALA B 2 20 ? 1.97670 16.81265 -19.66308 1.000 22.24921 78 ALA B CA 1
ATOM 1858 C C . ALA B 2 20 ? 2.31785 15.49264 -18.96646 1.000 22.13635 78 ALA B C 1
ATOM 1859 O O . ALA B 2 20 ? 3.26694 14.81734 -19.35631 1.000 25.21434 78 ALA B O 1
ATOM 1861 N N . VAL B 2 21 ? 1.56094 15.11114 -17.92936 1.000 21.04081 79 VAL B N 1
ATOM 1862 C CA . VAL B 2 21 ? 1.80835 13.83994 -17.25025 1.000 23.41644 79 VAL B CA 1
ATOM 1863 C C . VAL B 2 21 ? 1.51813 12.66593 -18.17512 1.000 26.33250 79 VAL B C 1
ATOM 1864 O O . VAL B 2 21 ? 2.31908 11.72718 -18.28681 1.000 28.48299 79 VAL B O 1
ATOM 1868 N N . CYS B 2 22 ? 0.36358 12.67848 -18.83781 1.000 25.13261 80 CYS B N 1
ATOM 1869 C CA . CYS B 2 22 ? -0.09311 11.48676 -19.53806 1.000 26.07877 80 CYS B CA 1
ATOM 1870 C C . CYS B 2 22 ? 0.41620 11.37646 -20.96463 1.000 28.76279 80 CYS B C 1
ATOM 1871 O O . CYS B 2 22 ? 0.44214 10.27198 -21.51092 1.000 31.19827 80 CYS B O 1
ATOM 1874 N N . GLY B 2 23 ? 0.78852 12.48349 -21.58928 1.000 30.35598 81 GLY B N 1
ATOM 1875 C CA . GLY B 2 23 ? 1.22755 12.43705 -22.97188 1.000 32.58790 81 GLY B CA 1
ATOM 1876 C C . GLY B 2 23 ? 0.11183 11.93665 -23.87131 1.000 33.66643 81 GLY B C 1
ATOM 1877 O O . GLY B 2 23 ? -1.07582 12.24846 -23.66002 1.000 33.30728 81 GLY B O 1
ATOM 1878 N N . ASP B 2 24 ? 0.50153 11.14943 -24.88841 1.000 33.67980 82 ASP B N 1
ATOM 1879 C CA . ASP B 2 24 ? -0.40891 10.59865 -25.89172 1.000 33.38985 82 ASP B CA 1
ATOM 1880 C C . ASP B 2 24 ? -1.45690 9.65553 -25.30647 1.000 32.57609 82 ASP B C 1
ATOM 1881 O O . ASP B 2 24 ? -2.39319 9.26389 -26.02788 1.000 37.01647 82 ASP B O 1
ATOM 1883 N N . LEU B 2 25 ? -1.32522 9.25560 -24.04034 1.000 29.63456 83 LEU B N 1
ATOM 1884 C CA . LEU B 2 25 ? -2.33822 8.40175 -23.43146 1.000 27.93358 83 LEU B CA 1
ATOM 1885 C C . LEU B 2 25 ? -3.61962 9.15808 -23.11567 1.000 28.62053 83 LEU B C 1
ATOM 1886 O O . LEU B 2 25 ? -4.64445 8.52317 -22.81384 1.000 29.99201 83 LEU B O 1
ATOM 1891 N N . CYS B 2 26 ? -3.59734 10.48627 -23.17640 1.000 27.55598 84 CYS B N 1
ATOM 1892 C CA . CYS B 2 26 ? -4.75719 11.29431 -22.82462 1.000 26.65432 84 CYS B CA 1
ATOM 1893 C C . CYS B 2 26 ? -5.23723 12.10603 -24.03040 1.000 28.59847 84 CYS B C 1
ATOM 1894 O O . CYS B 2 26 ? -4.56824 13.04599 -24.45501 1.000 34.55216 84 CYS B O 1
ATOM 1897 N N . ASN B 2 27 ? -6.41231 11.77080 -24.55141 1.000 29.44981 85 ASN B N 1
ATOM 1898 C CA . ASN B 2 27 ? -7.01633 12.55012 -25.62578 1.000 33.42351 85 ASN B CA 1
ATOM 1899 C C . ASN B 2 27 ? -7.45682 13.90631 -25.06855 1.000 30.68647 85 ASN B C 1
ATOM 1900 O O . ASN B 2 27 ? -7.94594 13.97659 -23.94011 1.000 29.65502 85 ASN B O 1
ATOM 1905 N N . PRO B 2 28 ? -7.26616 15.01409 -25.81318 1.000 29.86038 86 PRO B N 1
ATOM 1906 C CA . PRO B 2 28 ? -7.68577 16.32130 -25.26763 1.000 26.99379 86 PRO B CA 1
ATOM 1907 C C . PRO B 2 28 ? -9.14045 16.36210 -24.81613 1.000 21.83971 86 PRO B C 1
ATOM 1908 O O . PRO B 2 28 ? -9.45930 17.05271 -23.84696 1.000 20.83826 86 PRO B O 1
ATOM 1912 N N . GLN B 2 29 ? -10.02803 15.64186 -25.49592 1.000 22.71318 87 GLN B N 1
ATOM 1913 C CA . GLN B 2 29 ? -11.42469 15.60462 -25.09053 1.000 23.42116 87 GLN B CA 1
ATOM 1914 C C . GLN B 2 29 ? -11.58778 14.87935 -23.76046 1.000 23.97036 87 GLN B C 1
ATOM 1915 O O . GLN B 2 29 ? -12.47891 15.22472 -22.98236 1.000 27.02293 87 GLN B O 1
ATOM 1921 N N A GLU B 2 30 ? -10.75445 13.87852 -23.46393 0.543 24.32635 88 GLU B N 1
ATOM 1922 N N B GLU B 2 30 ? -10.75934 13.85076 -23.51128 0.457 24.62514 88 GLU B N 1
ATOM 1923 C CA A GLU B 2 30 ? -10.84510 13.28084 -22.13647 0.543 23.88677 88 GLU B CA 1
ATOM 1924 C CA B GLU B 2 30 ? -10.70831 13.19138 -22.20790 0.457 24.63296 88 GLU B CA 1
ATOM 1925 C C A GLU B 2 30 ? -10.10311 14.11106 -21.08653 0.543 21.11336 88 GLU B C 1
ATOM 1926 C C B GLU B 2 30 ? -10.12858 14.11913 -21.14489 0.457 22.75639 88 GLU B C 1
ATOM 1927 O O A GLU B 2 30 ? -10.51077 14.15547 -19.91648 0.543 22.92835 88 GLU B O 1
ATOM 1928 O O B GLU B 2 30 ? -10.67527 14.23456 -20.03889 0.457 25.41210 88 GLU B O 1
ATOM 1939 N N . GLY B 2 31 ? -9.01449 14.78202 -21.45826 1.000 21.36242 89 GLY B N 1
ATOM 1940 C CA . GLY B 2 31 ? -8.40808 15.68071 -20.49114 1.000 21.13467 89 GLY B CA 1
ATOM 1941 C C . GLY B 2 31 ? -9.35518 16.78729 -20.08962 1.000 18.54831 89 GLY B C 1
ATOM 1942 O O . GLY B 2 31 ? -9.35042 17.23541 -18.93665 1.000 20.04903 89 GLY B O 1
ATOM 1943 N N . LYS B 2 32 ? -10.16194 17.25683 -21.03103 1.000 19.12647 90 LYS B N 1
ATOM 1944 C CA . LYS B 2 32 ? -11.13395 18.30287 -20.73394 1.000 19.57812 90 LYS B CA 1
ATOM 1945 C C . LYS B 2 32 ? -12.13691 17.85155 -19.68605 1.000 19.63494 90 LYS B C 1
ATOM 1946 O O . LYS B 2 32 ? -12.55925 18.65898 -18.84656 1.000 20.39729 90 LYS B O 1
ATOM 1952 N N . ASP B 2 33 ? -12.54451 16.56950 -19.71792 1.000 19.06804 91 ASP B N 1
ATOM 1953 C CA . ASP B 2 33 ? -13.49760 16.09200 -18.71115 1.000 20.42472 91 ASP B CA 1
ATOM 1954 C C . ASP B 2 33 ? -12.88484 16.15650 -17.31532 1.000 17.87446 91 ASP B C 1
ATOM 1955 O O . ASP B 2 33 ? -13.55388 16.56796 -16.35446 1.000 18.97171 91 ASP B O 1
ATOM 1960 N N . ILE B 2 34 ? -11.62157 15.72636 -17.17714 1.000 17.64304 92 ILE B N 1
ATOM 1961 C CA . ILE B 2 34 ? -10.94281 15.78458 -15.87659 1.000 17.72790 92 ILE B CA 1
ATOM 1962 C C . ILE B 2 34 ? -10.73115 17.22077 -15.44278 1.000 15.76208 92 ILE B C 1
ATOM 1963 O O . ILE B 2 34 ? -10.91445 17.56510 -14.25596 1.000 16.74758 92 ILE B O 1
ATOM 1968 N N . ALA B 2 35 ? -10.41240 18.10065 -16.40568 1.000 16.52974 93 ALA B N 1
ATOM 1969 C CA . ALA B 2 35 ? -10.24350 19.50705 -16.06862 1.000 17.27025 93 ALA B CA 1
ATOM 1970 C C . ALA B 2 35 ? -11.55561 20.08767 -15.55531 1.000 17.38539 93 ALA B C 1
ATOM 1971 O O . ALA B 2 35 ? -11.56254 20.81305 -14.55272 1.000 18.33352 93 ALA B O 1
ATOM 1973 N N . THR B 2 36 ? -12.67435 19.79462 -16.22609 1.000 16.90885 94 THR B N 1
ATOM 1974 C CA . THR B 2 36 ? -13.94214 20.32157 -15.73282 1.000 16.83413 94 THR B CA 1
ATOM 1975 C C . THR B 2 36 ? -14.26256 19.76957 -14.34411 1.000 16.31733 94 THR B C 1
ATOM 1976 O O . THR B 2 36 ? -14.60999 20.52273 -13.43037 1.000 16.43590 94 THR B O 1
ATOM 1980 N N . GLU B 2 37 ? -14.10582 18.45249 -14.16183 1.000 16.41373 95 GLU B N 1
ATOM 1981 C CA . GLU B 2 37 ? -14.36892 17.83883 -12.86597 1.000 16.92770 95 GLU B CA 1
ATOM 1982 C C . GLU B 2 37 ? -13.55471 18.49165 -11.76285 1.000 16.21457 95 GLU B C 1
ATOM 1983 O O . GLU B 2 37 ? -14.09006 18.87861 -10.70524 1.000 16.99136 95 GLU B O 1
ATOM 1989 N N . CYS B 2 38 ? -12.25365 18.63545 -11.98950 1.000 15.62767 96 CYS B N 1
ATOM 1990 C CA . CYS B 2 38 ? -11.37028 19.07670 -10.91672 1.000 14.99085 96 CYS B CA 1
ATOM 1991 C C . CYS B 2 38 ? -11.28695 20.59167 -10.80643 1.000 14.41247 96 CYS B C 1
ATOM 1992 O O . CYS B 2 38 ? -10.64462 21.10828 -9.89443 1.000 16.73889 96 CYS B O 1
ATOM 1995 N N . CYS B 2 39 ? -11.96608 21.32627 -11.68112 1.000 15.17369 97 CYS B N 1
ATOM 1996 C CA . CYS B 2 39 ? -12.02132 22.77402 -11.54639 1.000 15.07227 97 CYS B CA 1
ATOM 1997 C C . CYS B 2 39 ? -13.34127 23.26646 -10.99911 1.000 15.61520 97 CYS B C 1
ATOM 1998 O O . CYS B 2 39 ? -13.46827 24.46643 -10.70074 1.000 17.70755 97 CYS B O 1
ATOM 2001 N N . GLY B 2 40 ? -14.31913 22.37979 -10.86151 1.000 16.53863 98 GLY B N 1
ATOM 2002 C CA . GLY B 2 40 ? -15.52350 22.65586 -10.10572 1.000 16.82404 98 GLY B CA 1
ATOM 2003 C C . GLY B 2 40 ? -15.53422 22.00367 -8.73413 1.000 17.48051 98 GLY B C 1
ATOM 2004 O O . GLY B 2 40 ? -16.25392 22.48828 -7.83300 1.000 20.90936 98 GLY B O 1
ATOM 2005 N N . ASN B 2 41 ? -14.79709 20.90162 -8.55645 1.000 16.37207 99 ASN B N 1
ATOM 2006 C CA . ASN B 2 41 ? -14.66790 20.18532 -7.28673 1.000 16.71791 99 ASN B CA 1
ATOM 2007 C C . ASN B 2 41 ? -13.19473 20.02662 -6.96542 1.000 16.76389 99 ASN B C 1
ATOM 2008 O O . ASN B 2 41 ? -12.35403 19.89771 -7.86002 1.000 18.67410 99 ASN B O 1
ATOM 2013 N N . GLN B 2 42 ? -12.86555 19.98697 -5.68459 1.000 17.33590 100 GLN B N 1
ATOM 2014 C CA . GLN B 2 42 ? -11.47947 19.77971 -5.29239 1.000 16.63877 100 GLN B CA 1
ATOM 2015 C C . GLN B 2 42 ? -11.08147 18.32481 -5.49541 1.000 17.52400 100 GLN B C 1
ATOM 2016 O O . GLN B 2 42 ? -11.70157 17.41744 -4.91597 1.000 20.26512 100 GLN B O 1
ATOM 2022 N N . CYS B 2 43 ? -10.00060 18.09422 -6.23027 1.000 16.08517 101 CYS B N 1
ATOM 2023 C CA . CYS B 2 43 ? -9.49217 16.74288 -6.46169 1.000 16.92074 101 CYS B CA 1
ATOM 2024 C C . CYS B 2 43 ? -8.19068 16.52433 -5.70047 1.000 15.65524 101 CYS B C 1
ATOM 2025 O O . CYS B 2 43 ? -7.50956 17.48252 -5.29744 1.000 16.83148 101 CYS B O 1
ATOM 2028 N N . SER B 2 44 ? -7.84915 15.24774 -5.51323 1.000 16.76909 102 SER B N 1
ATOM 2029 C CA . SER B 2 44 ? -6.55311 14.88729 -4.97063 1.000 17.43086 102 SER B CA 1
ATOM 2030 C C . SER B 2 44 ? -5.45973 14.96502 -6.04436 1.000 17.11508 102 SER B C 1
ATOM 2031 O O . SER B 2 44 ? -5.69974 14.87654 -7.24645 1.000 18.27771 102 SER B O 1
ATOM 2034 N N . ASP B 2 45 ? -4.22741 15.10698 -5.57044 1.000 18.39037 103 ASP B N 1
ATOM 2035 C CA . ASP B 2 45 ? -3.06366 15.06626 -6.46658 1.000 19.27759 103 ASP B CA 1
ATOM 2036 C C . ASP B 2 45 ? -3.03958 13.76072 -7.26806 1.000 18.98884 103 ASP B C 1
ATOM 2037 O O . ASP B 2 45 ? -2.79917 13.76276 -8.48730 1.000 20.33939 103 ASP B O 1
ATOM 2042 N N A ASP B 2 46 ? -3.28566 12.61903 -6.61241 0.464 20.14081 104 ASP B N 1
ATOM 2043 N N B ASP B 2 46 ? -3.26882 12.63150 -6.58792 0.536 20.48681 104 ASP B N 1
ATOM 2044 C CA A ASP B 2 46 ? -3.20363 11.36104 -7.35931 0.464 20.37059 104 ASP B CA 1
ATOM 2045 C CA B ASP B 2 46 ? -3.23920 11.34244 -7.27433 0.536 21.28186 104 ASP B CA 1
ATOM 2046 C C A ASP B 2 46 ? -4.29921 11.25128 -8.41294 0.464 18.99878 104 ASP B C 1
ATOM 2047 C C B ASP B 2 46 ? -4.28089 11.27586 -8.38869 0.536 19.23260 104 ASP B C 1
ATOM 2048 O O A ASP B 2 46 ? -4.07841 10.68401 -9.48725 0.464 21.01671 104 ASP B O 1
ATOM 2049 O O B ASP B 2 46 ? -3.99747 10.78750 -9.48700 0.536 20.95003 104 ASP B O 1
ATOM 2058 N N . TYR B 2 47 ? -5.49573 11.76765 -8.13002 1.000 18.73244 105 TYR B N 1
ATOM 2059 C CA . TYR B 2 47 ? -6.53892 11.70595 -9.15453 1.000 17.74389 105 TYR B CA 1
ATOM 2060 C C . TYR B 2 47 ? -6.16384 12.58384 -10.35536 1.000 17.45637 105 TYR B C 1
ATOM 2061 O O . TYR B 2 47 ? -6.29412 12.17176 -11.51984 1.000 18.65856 105 TYR B O 1
ATOM 2070 N N . ILE B 2 48 ? -5.70648 13.80905 -10.09828 1.000 17.69864 106 ILE B N 1
ATOM 2071 C CA . ILE B 2 48 ? -5.36266 14.70524 -11.20126 1.000 18.44777 106 ILE B CA 1
ATOM 2072 C C . ILE B 2 48 ? -4.30595 14.07276 -12.09052 1.000 20.18788 106 ILE B C 1
ATOM 2073 O O . ILE B 2 48 ? -4.40223 14.11171 -13.32841 1.000 22.76544 106 ILE B O 1
ATOM 2078 N N . ARG B 2 49 ? -3.30181 13.44837 -11.47454 1.000 21.17607 107 ARG B N 1
ATOM 2079 C CA . ARG B 2 49 ? -2.18577 12.90403 -12.24455 1.000 22.61021 107 ARG B CA 1
ATOM 2080 C C . ARG B 2 49 ? -2.53131 11.61097 -12.95958 1.000 23.50321 107 ARG B C 1
ATOM 2081 O O . ARG B 2 49 ? -1.98516 11.33256 -14.03826 1.000 25.91011 107 ARG B O 1
ATOM 2089 N N . SER B 2 50 ? -3.44221 10.81312 -12.40828 1.000 22.32733 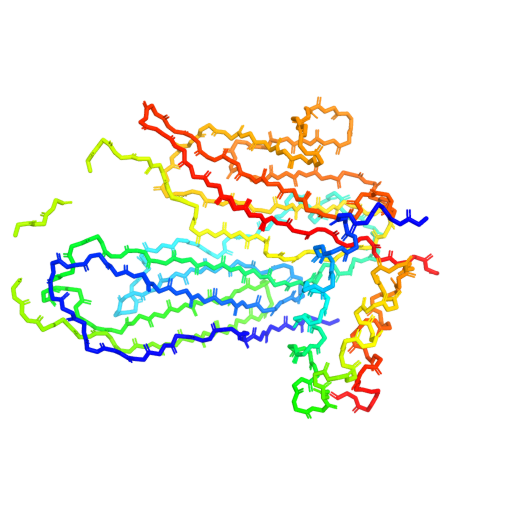108 SER B N 1
ATOM 2090 C CA . SER B 2 50 ? -3.63854 9.48464 -12.96296 1.000 22.54443 108 SER B CA 1
ATOM 2091 C C . SER B 2 50 ? -4.96037 9.28437 -13.69041 1.000 21.46048 108 SER B C 1
ATOM 2092 O O . SER B 2 50 ? -5.08041 8.31645 -14.45399 1.000 23.05025 108 SER B O 1
ATOM 2095 N N . ALA B 2 51 ? -5.95439 10.14781 -13.47034 1.000 20.97170 109 ALA B N 1
ATOM 2096 C CA . ALA B 2 51 ? -7.28955 9.87473 -14.01108 1.000 21.07305 109 ALA B CA 1
ATOM 2097 C C . ALA B 2 51 ? -7.31269 9.71165 -15.53236 1.000 22.34561 109 ALA B C 1
ATOM 2098 O O . ALA B 2 51 ? -8.12031 8.93323 -16.04229 1.000 24.87893 109 ALA B O 1
ATOM 2100 N N . CYS B 2 52 ? -6.48497 10.44888 -16.26875 1.000 21.62164 110 CYS B N 1
ATOM 2101 C CA . CYS B 2 52 ? -6.48680 10.35045 -17.72382 1.000 24.59479 110 CYS B CA 1
ATOM 2102 C C . CYS B 2 52 ? -5.51748 9.28845 -18.24658 1.000 25.91349 110 CYS B C 1
ATOM 2103 O O . CYS B 2 52 ? -5.43172 9.06030 -19.46791 1.000 30.43377 110 CYS B O 1
ATOM 2106 N N . CYS B 2 53 ? -4.79363 8.61054 -17.35872 1.000 23.47367 111 CYS B N 1
ATOM 2107 C CA . CYS B 2 53 ? -3.88567 7.56509 -17.81600 1.000 25.12667 111 CYS B CA 1
ATOM 2108 C C . CYS B 2 53 ? -3.64158 6.61423 -16.64931 1.000 27.25498 111 CYS B C 1
ATOM 2109 O O . CYS B 2 53 ? -2.53151 6.54748 -16.12911 1.000 30.44566 111 CYS B O 1
ATOM 2112 N N . PRO B 2 54 ? -4.66687 5.86327 -16.22749 1.000 28.56034 112 PRO B N 1
ATOM 2113 C CA . PRO B 2 54 ? -4.55135 5.05674 -14.99937 1.000 32.67181 112 PRO B CA 1
ATOM 2114 C C . PRO B 2 54 ? -3.47673 3.98191 -15.05978 1.000 39.38670 112 PRO B C 1
ATOM 2115 O O . PRO B 2 54 ? -2.94833 3.59307 -14.00894 1.000 42.25061 112 PRO B O 1
ATOM 2119 N N . HIS B 2 55 ? -3.13607 3.48347 -16.24290 1.000 42.61690 113 HIS B N 1
ATOM 2120 C CA . HIS B 2 55 ? -1.98030 2.59407 -16.37894 1.000 47.31964 113 HIS B CA 1
ATOM 2121 C C . HIS B 2 55 ? -0.64705 3.35040 -16.51402 1.000 51.20462 113 HIS B C 1
ATOM 2122 O O . HIS B 2 55 ? 0.35137 2.74318 -16.92521 1.000 53.63506 113 HIS B O 1
ATOM 2124 N N . HIS B 2 56 ? -0.61896 4.64321 -16.18866 1.000 52.84782 114 HIS B N 1
ATOM 2125 C CA . HIS B 2 56 ? 0.59935 5.47041 -16.14744 1.000 53.31395 114 HIS B CA 1
ATOM 2126 C C . HIS B 2 56 ? 1.27450 5.69241 -17.50364 1.000 54.59438 114 HIS B C 1
ATOM 2127 O O . HIS B 2 56 ? 1.72142 6.81215 -17.81283 1.000 54.75374 114 HIS B O 1
#

Foldseek 3Di:
DKDKAWDAFWEADAAEFFAKDKTKTKMKIPADKWKFKDFQRHTDGTDRDDDVVQVVQQVPHDKDRIAMKMFMDMDQGDDQVRFGKMKIKIDDPPDIDIHMYTYGYDYHPTDDLAWKEFGMWAQETEIAAQGKDKTATAIPDQFDKWKDDPNHTDDDDPAWDQDSRGIIMGGRDDQVPFFKMKMWTGDPRGIDIDIHTYGHDYDD/DDDVVQLVVQLVVLLVQQCVLAPPLADSVNSSVLSNVCSVPPDDPVCSNQVSPVVD

Radius of gyration: 18.89 Å; Cα contacts (8 Å, |Δi|>4): 696; chains: 2; bounding box: 46×51×51 Å

Secondary structure (DSSP, 8-state):
--EEEEEE----EEEETTS-EEEEEEEEEES--EEEEEETTEEEE--S---HHHHHHTTTS----EEEEEEEEEESS--GGG-EEEEEEEE-SS-EEEEEEEEEEE-----------EEEEEEEEEEETTS-EEEEEEESS--EEEEEETTEEPPPSSSEEE-TTSEEEE-S--GGG-EEEEEEEEETTEEEEEEEEEEEE---/---HHHHHHHHHHHHHHHHHHHGGGS-HHHHHHHHHHHHHS---HHHHHHTT-TT-

GO terms:
  GO:0048666 neuron development (P, IMP)

Sequence (260 aa):
PAKIKIVAPLESALIPGGETYQQLRCDIMMSTTPAATIHWKFNGKLIQGSNELNVEEEKLLNFGKAIVDTTGIVASIILTIQCPSAENSGTYSSCVGYNGHQTIIETVAEVEIEGEGCRHKSAPEEIVFWTDSRFEMTGNVATLVCRANQQQVDWVWMMSNDELVKNNDKFTVLSSNGDLVIKNIVWDDMGTTYTCIARNQQFGEARRQQEETFLYPTAHHVPAPGETRACGRKKLISLVMMAVCGDLCNPQEEGKDIATECCGNQCSDDDYIRSACCPHH

InterPro domains:
  IPR003598 Immunoglobulin subtype 2 [SM00408] (58-137)
  IPR003598 Immunoglobulin subtype 2 [SM00408] (174-236)
  IPR003599 Immunoglobulin domain subtype [SM00409] (52-148)
  IPR003599 Immunoglobulin domain subtype [SM00409] (168-247)
  IPR007110 Immunoglobulin-like domain [PS50835] (43-146)
  IPR007110 Immunoglobulin-like domain [PS50835] (162-245)
  IPR013098 Immunoglobulin I-set [PF07679] (175-243)
  IPR013783 Immunoglobulin-like fold [G3DSA:2.60.40.10] (43-157)
  IPR013783 Immunoglobulin-like fold [G3DSA:2.60.40.10] (158-252)
  IPR036179 Immunoglobulin-like domain superfamily [SSF48726] (47-146)
  IPR036179 Immunoglobulin-like domain superfamily [SSF48726] (160-245)
  IPR051170 Neural and epithelial cell adhesion domain-containing protein [PTHR12231] (47-248)

Nearest PDB structures (foldseek):
  8tk9-assembly1_A  TM=1.005E+00  e=8.917E-47  Caenorhabditis elegans
  8tku-assembly1_A  TM=9.944E-01  e=1.455E-42  Caenorhabditis elegans
  8tku-assembly2_C  TM=9.896E-01  e=2.852E-42  Caenorhabditis elegans
  9ba4-assembly1_B  TM=4.303E-01  e=1.456E-12  Homo sapiens
  1e0o-assembly1_D  TM=3.725E-01  e=3.545E-10  Homo sapiens

Solvent-accessible surface area: 13100 Å² total; per-residue (Å²): 170,36,40,29,88,43,55,32,72,14,129,75,35,107,8,65,12,31,106,84,51,88,8,108,0,12,0,9,2,26,23,36,7,19,5,13,1,64,39,94,59,152,98,77,38,44,49,81,99,45,36,86,107,8,87,139,101,3,185,78,101,76,83,13,7,3,7,6,11,0,1,14,10,42,16,107,42,2,46,83,139,33,37,15,43,4,8,0,13,0,67,1,29,132,67,88,63,87,12,69,2,91,3,104,18,110,56,163,140,59,120,130,74,68,40,8,48,4,15,18,3,6,18,4,10,1,0,34,34,25,6,8,0,4,0,23,0,77,22,85,75,182,28,89,26,33,0,55,31,106,138,114,92,16,148,101,88,134,50,36,57,32,66,112,66,0,8,0,20,0,110,79,0,65,52,128,12,7,1,24,11,28,0,13,0,85,28,143,110,30,62,15,148,47,80,1,2,0,0,0,0,11,126,187,173,20,57,94,31,33,46,176,24,0,21,156,28,0,45,44,0,0,56,15,37,7,33,115,118,3,84,84,144,85,0,108,82,15,5,76,72,0,1,24,90,59,10,26,28,90,84,1,81,37,21,5,7,115,105,100

Organism: Caenorhabditis elegans (NCBI:txid6239)